Protein AF-A0A7S2HYW9-F1 (afdb_monomer)

Solvent-accessible surface area (backbone atoms only — not comparable to full-atom values): 10187 Å² total; per-residue (Å²): 103,77,68,53,56,58,47,55,63,67,74,49,84,85,70,74,50,73,42,48,51,46,21,53,50,23,46,52,46,28,56,54,26,54,58,49,45,65,45,46,75,78,46,44,68,54,41,97,46,96,84,53,86,85,47,53,47,64,69,34,48,54,51,38,52,47,44,50,52,48,30,54,49,21,50,53,43,24,54,50,17,51,49,44,28,37,57,77,37,101,55,31,85,74,65,48,72,64,34,54,52,44,56,52,53,42,50,52,32,46,52,49,34,52,48,51,56,51,50,32,62,73,56,56,49,93,95,55,79,69,67,53,66,69,65,58,56,52,50,27,51,53,51,35,50,55,41,62,77,40,42,85,78,45,50,76,83,75,77,81,84,80,83,75,87,72,82,70,50,74,71,58,49,55,64,73,76,108

pLDDT: mean 80.93, std 16.88, range [32.19, 97.5]

Secondary structure (DSSP, 8-state):
-HHHHHHHHHS-TT---HHHHHHHHHHHHHHHHHHHHGGGGTS-S--SSTT-TT-S-HHHHHHHHHHHHHHHHHHHHHHHHHHHHHHHSTTGGG--HHHHHHHHHHHHHHHHHHHHHHHHHHT--TTS--SS-HHHHHHHHHHHHHHHHHHHHHSPPPPP---------HHHHHHHH-

Mean predicted aligned error: 9.46 Å

Structure (mmCIF, N/CA/C/O backbone):
data_AF-A0A7S2HYW9-F1
#
_entry.id   AF-A0A7S2HYW9-F1
#
loop_
_atom_site.group_PDB
_atom_site.id
_atom_site.type_symbol
_atom_site.label_atom_id
_atom_site.label_alt_id
_atom_site.label_comp_id
_atom_site.label_asym_id
_atom_site.label_entity_id
_atom_site.label_seq_id
_atom_site.pdbx_PDB_ins_code
_atom_site.Cartn_x
_atom_site.Cartn_y
_atom_site.Cartn_z
_atom_site.occupancy
_atom_site.B_iso_or_equiv
_atom_site.auth_seq_id
_atom_site.auth_comp_id
_atom_site.auth_asym_id
_atom_site.auth_atom_id
_atom_site.pdbx_PDB_model_num
ATOM 1 N N . SER A 1 1 ? -21.336 -3.147 26.103 1.00 49.50 1 SER A N 1
ATOM 2 C CA . SER A 1 1 ? -21.965 -3.716 24.880 1.00 49.50 1 SER A CA 1
ATOM 3 C C . SER A 1 1 ? -21.485 -2.969 23.630 1.00 49.50 1 SER A C 1
ATOM 5 O O . SER A 1 1 ? -20.989 -1.855 23.775 1.00 49.50 1 SER A O 1
ATOM 7 N N . ILE A 1 2 ? -21.647 -3.517 22.409 1.00 38.91 2 ILE A N 1
ATOM 8 C CA . ILE A 1 2 ? -21.361 -2.780 21.149 1.00 38.91 2 ILE A CA 1
ATOM 9 C C . ILE A 1 2 ? -22.081 -1.421 21.147 1.00 38.91 2 ILE A C 1
ATOM 11 O O . ILE A 1 2 ? -21.507 -0.413 20.748 1.00 38.91 2 ILE A O 1
ATOM 15 N N . LEU A 1 3 ? -23.304 -1.372 21.684 1.00 32.19 3 LEU A N 1
ATOM 16 C CA . LEU A 1 3 ? -24.107 -0.158 21.839 1.00 32.19 3 LEU A CA 1
ATOM 17 C C . LEU A 1 3 ? -23.481 0.888 22.777 1.00 32.19 3 LEU A C 1
ATOM 19 O O . LEU A 1 3 ? -23.514 2.071 22.458 1.00 32.19 3 LEU A O 1
ATOM 23 N N . GLU A 1 4 ? -22.867 0.493 23.892 1.00 36.94 4 GLU A N 1
ATOM 24 C CA . GLU A 1 4 ? -22.187 1.431 24.806 1.00 36.94 4 GLU A CA 1
ATOM 25 C C . GLU A 1 4 ? -20.895 1.993 24.214 1.00 36.94 4 GLU A C 1
ATOM 27 O O . GLU A 1 4 ? -20.622 3.184 24.342 1.00 36.94 4 GLU A O 1
ATOM 32 N N . GLN A 1 5 ? -20.136 1.167 23.495 1.00 44.03 5 GLN A N 1
ATOM 33 C CA . GLN A 1 5 ? -18.912 1.588 22.808 1.00 44.03 5 GLN A CA 1
ATOM 34 C C . GLN A 1 5 ? -19.238 2.556 21.658 1.00 44.03 5 GLN A C 1
ATOM 36 O O . GLN A 1 5 ? -18.613 3.602 21.494 1.00 44.03 5 GLN A O 1
ATOM 41 N N . THR A 1 6 ? -20.324 2.255 20.943 1.00 42.28 6 THR A N 1
ATOM 42 C CA . THR A 1 6 ? -20.931 3.100 19.908 1.00 42.28 6 THR A CA 1
ATOM 43 C C . THR A 1 6 ? -21.435 4.438 20.466 1.00 42.28 6 THR A C 1
ATOM 45 O O . THR A 1 6 ? -21.472 5.428 19.729 1.00 42.28 6 THR A O 1
ATOM 48 N N . ARG A 1 7 ? -21.818 4.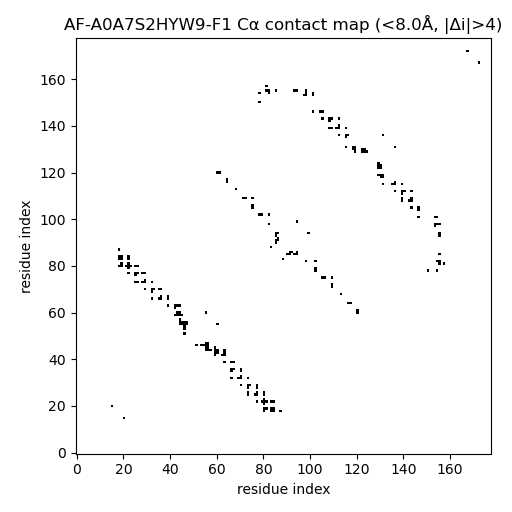478 21.751 1.00 36.09 7 ARG A N 1
ATOM 49 C CA . ARG A 1 7 ? -22.275 5.675 22.475 1.00 36.09 7 ARG A CA 1
ATOM 50 C C . ARG A 1 7 ? -21.100 6.501 23.010 1.00 36.09 7 ARG A C 1
ATOM 52 O O . ARG A 1 7 ? -21.139 7.717 22.895 1.00 36.09 7 ARG A O 1
ATOM 59 N N . ALA A 1 8 ? -20.032 5.870 23.501 1.00 42.16 8 ALA A N 1
ATOM 60 C CA . ALA A 1 8 ? -18.821 6.558 23.963 1.00 42.16 8 ALA A CA 1
ATOM 61 C C . ALA A 1 8 ? -18.070 7.273 22.821 1.00 42.16 8 ALA A C 1
ATOM 63 O O . ALA A 1 8 ? -17.653 8.416 22.985 1.00 42.16 8 ALA A O 1
ATOM 64 N N . LEU A 1 9 ? -17.979 6.644 21.643 1.00 46.62 9 LEU A N 1
ATOM 65 C CA . LEU A 1 9 ? -17.392 7.246 20.434 1.00 46.62 9 LEU A CA 1
ATOM 66 C C . LEU A 1 9 ? -18.212 8.424 19.877 1.00 46.62 9 LEU A C 1
ATOM 68 O O . LEU A 1 9 ? -17.652 9.335 19.278 1.00 46.62 9 LEU A O 1
ATOM 72 N N . LEU A 1 10 ? -19.534 8.432 20.090 1.00 44.34 10 LEU A N 1
ATOM 73 C CA . LEU A 1 10 ? -20.408 9.547 19.696 1.00 44.34 10 LEU A CA 1
ATOM 74 C C . LEU A 1 10 ? -20.270 10.772 20.602 1.00 44.34 10 LEU A C 1
ATOM 76 O O . LEU A 1 10 ? -20.513 11.888 20.155 1.00 44.34 10 LEU A O 1
ATOM 80 N N . LEU A 1 11 ? -19.928 10.566 21.873 1.00 41.75 11 LEU A N 1
ATOM 81 C CA . LEU A 1 11 ? -19.958 11.617 22.888 1.00 41.75 11 LEU A CA 1
ATOM 82 C C . LEU A 1 11 ? -18.660 12.434 22.962 1.00 41.75 11 LEU A C 1
ATOM 84 O O . LEU A 1 11 ? -18.614 13.402 23.716 1.00 41.75 11 LEU A O 1
ATOM 88 N N . ASN A 1 12 ? -17.611 12.080 22.207 1.00 43.12 12 ASN A N 1
ATOM 89 C CA . ASN A 1 12 ? -16.335 12.798 22.270 1.00 43.12 12 ASN A CA 1
ATOM 90 C C . ASN A 1 12 ? -15.631 12.958 20.902 1.00 43.12 12 ASN A C 1
ATOM 92 O O . ASN A 1 12 ? -14.528 12.448 20.703 1.00 43.12 12 ASN A O 1
ATOM 96 N N . PRO A 1 13 ? -16.222 13.705 19.949 1.00 52.22 13 PRO A N 1
ATOM 97 C CA . PRO A 1 13 ? -15.608 13.973 18.641 1.00 52.22 13 PRO A CA 1
ATOM 98 C C . PRO A 1 13 ? -14.290 14.779 18.711 1.00 52.22 13 PRO A C 1
ATOM 100 O O . PRO A 1 13 ? -13.588 14.894 17.709 1.00 52.22 13 PRO A O 1
ATOM 103 N N . LEU A 1 14 ? -13.924 15.323 19.880 1.00 49.25 14 LEU A N 1
ATOM 104 C CA . LEU A 1 14 ? -12.845 16.306 20.044 1.00 49.25 14 LEU A CA 1
ATOM 105 C C . LEU A 1 14 ? -11.474 15.724 20.436 1.00 49.25 14 LEU A C 1
ATOM 107 O O . LEU A 1 14 ? -10.489 16.462 20.456 1.00 49.25 14 LEU A O 1
ATOM 111 N N . ARG A 1 15 ? -11.354 14.420 20.723 1.00 56.81 15 ARG A N 1
ATOM 112 C CA . ARG A 1 15 ? -10.060 13.790 21.061 1.00 56.81 15 ARG A CA 1
ATOM 113 C C . ARG A 1 15 ? -9.804 12.532 20.239 1.00 56.81 15 ARG A C 1
ATOM 115 O O . ARG A 1 15 ? -9.760 11.436 20.780 1.00 56.81 15 ARG A O 1
ATOM 122 N N . CYS A 1 16 ? -9.597 12.711 18.934 1.00 69.44 16 CYS A N 1
ATOM 123 C CA . CYS A 1 16 ? -9.062 11.629 18.110 1.00 69.44 16 CYS A CA 1
ATOM 124 C C . CYS A 1 16 ? -7.624 11.305 18.542 1.00 69.44 16 CYS A C 1
ATOM 126 O O . CYS A 1 16 ? -6.786 12.217 18.628 1.00 69.44 16 CYS A O 1
ATOM 128 N N . THR A 1 17 ? -7.326 10.029 18.768 1.00 85.62 17 THR A N 1
ATOM 129 C CA . THR A 1 17 ? -5.956 9.572 19.037 1.00 85.62 17 THR A CA 1
ATOM 130 C C . THR A 1 17 ? -5.065 9.784 17.799 1.00 85.62 17 THR A C 1
ATOM 132 O O . THR A 1 17 ? -5.571 9.896 16.678 1.00 85.62 17 THR A O 1
ATOM 135 N N . PRO A 1 18 ? -3.727 9.852 17.944 1.00 90.88 18 PRO A N 1
ATOM 136 C CA . PRO A 1 18 ? -2.832 9.931 16.787 1.00 90.88 18 PRO A CA 1
ATOM 137 C C . PRO A 1 18 ? -3.024 8.775 15.792 1.00 90.88 18 PRO A C 1
ATOM 139 O O . PRO A 1 18 ? -2.971 9.005 14.586 1.00 90.88 18 PRO A O 1
ATOM 142 N N . ALA A 1 19 ? -3.310 7.564 16.286 1.00 90.62 19 ALA A N 1
ATOM 143 C CA . ALA A 1 19 ? -3.573 6.391 15.455 1.00 90.62 19 ALA A CA 1
ATOM 144 C C . ALA A 1 19 ? -4.858 6.550 14.625 1.00 90.62 19 ALA A C 1
ATOM 146 O O . ALA A 1 19 ? -4.831 6.323 13.420 1.00 90.62 19 ALA A O 1
ATOM 147 N N . GLU A 1 20 ? -5.946 7.041 15.226 1.00 87.62 20 GLU A N 1
ATOM 148 C CA . GLU A 1 20 ? -7.200 7.333 14.512 1.00 87.62 20 GLU A CA 1
ATOM 149 C C . GLU A 1 20 ? -7.020 8.431 13.454 1.00 87.62 20 GLU A C 1
ATOM 151 O O . GLU A 1 20 ? -7.553 8.340 12.348 1.00 87.62 20 GLU A O 1
ATOM 156 N N . LYS A 1 21 ? -6.257 9.489 13.763 1.00 88.94 21 LYS A N 1
ATOM 157 C CA . LYS A 1 21 ? -5.950 10.550 12.785 1.00 88.94 21 LYS A CA 1
ATOM 158 C C . LYS A 1 21 ? -5.167 9.995 11.596 1.00 88.94 21 LYS A C 1
ATOM 160 O O . LYS A 1 21 ? -5.469 10.337 10.454 1.00 88.94 21 LYS A O 1
ATOM 165 N N . PHE A 1 22 ? -4.192 9.132 11.867 1.00 92.88 22 PHE A N 1
ATOM 166 C CA . PHE A 1 22 ? -3.406 8.463 10.839 1.00 92.88 22 PHE A CA 1
ATOM 167 C C . PHE A 1 22 ? -4.264 7.510 9.991 1.00 92.88 22 PHE A C 1
ATOM 169 O O . PHE A 1 22 ? -4.218 7.590 8.765 1.00 92.88 22 PHE A O 1
ATOM 176 N N . ALA A 1 23 ? -5.113 6.682 10.604 1.00 90.06 23 ALA A N 1
ATOM 177 C CA . ALA A 1 23 ? -6.038 5.792 9.897 1.00 90.06 23 ALA A CA 1
ATOM 178 C C . ALA A 1 23 ? -7.006 6.558 8.977 1.00 90.06 23 ALA A C 1
ATOM 180 O O . ALA A 1 23 ? -7.187 6.208 7.809 1.00 90.06 23 ALA A O 1
ATOM 181 N N . LYS A 1 24 ? -7.560 7.679 9.455 1.00 87.62 24 LYS A N 1
ATOM 182 C CA . LYS A 1 24 ? -8.409 8.561 8.637 1.00 87.62 24 LYS A CA 1
ATOM 183 C C . LYS A 1 24 ? -7.648 9.157 7.456 1.00 87.62 24 LYS A C 1
ATOM 185 O O . LYS A 1 24 ? -8.131 9.100 6.328 1.00 87.62 24 LYS A O 1
ATOM 190 N N . TRP A 1 25 ? -6.462 9.717 7.700 1.00 92.69 25 TRP A N 1
ATOM 191 C CA . TRP A 1 25 ? -5.642 10.301 6.637 1.00 92.69 25 TRP A CA 1
ATOM 192 C C . TRP A 1 25 ? -5.251 9.259 5.584 1.00 92.69 25 TRP A C 1
ATOM 194 O O . TRP A 1 25 ? -5.415 9.511 4.393 1.00 92.69 25 TRP A O 1
ATOM 204 N N . THR A 1 26 ? -4.799 8.077 6.008 1.00 94.25 26 THR A N 1
ATOM 205 C CA . THR A 1 26 ? -4.408 6.989 5.098 1.00 94.25 26 THR A CA 1
ATOM 206 C C . THR A 1 26 ? -5.586 6.460 4.281 1.00 94.25 26 THR A C 1
ATOM 208 O O . THR A 1 26 ? -5.420 6.201 3.093 1.00 94.25 26 THR A O 1
ATOM 211 N N . SER A 1 27 ? -6.789 6.395 4.857 1.00 90.81 27 SER A N 1
ATOM 212 C CA . SER A 1 27 ? -8.016 6.036 4.128 1.00 90.81 27 SER A CA 1
ATOM 213 C C . SER A 1 27 ? -8.358 7.058 3.038 1.00 90.81 27 SER A C 1
ATOM 215 O O . SER A 1 27 ? -8.666 6.694 1.904 1.00 90.81 27 SER A O 1
ATOM 217 N N . VAL A 1 28 ? -8.252 8.353 3.354 1.00 90.12 28 VAL A N 1
ATOM 218 C CA . VAL A 1 28 ? -8.438 9.434 2.373 1.00 90.12 28 VAL A CA 1
ATOM 219 C C . VAL A 1 28 ? -7.356 9.375 1.291 1.00 90.12 28 VAL A C 1
ATOM 221 O O . VAL A 1 28 ? -7.659 9.489 0.104 1.00 90.12 28 VAL A O 1
ATOM 224 N N . PHE A 1 29 ? -6.100 9.146 1.678 1.00 94.38 29 PHE A N 1
ATOM 225 C CA . PHE A 1 29 ? -4.989 8.994 0.743 1.00 94.38 29 PHE A CA 1
ATOM 226 C C . PHE A 1 29 ? -5.186 7.794 -0.195 1.00 94.38 29 PHE A C 1
ATOM 228 O O . PHE A 1 29 ? -4.943 7.918 -1.397 1.00 94.38 29 PHE A O 1
ATOM 235 N N . LEU A 1 30 ? -5.697 6.668 0.310 1.00 93.81 30 LEU A N 1
ATOM 236 C CA . LEU A 1 30 ? -6.062 5.510 -0.503 1.00 93.81 30 LEU A CA 1
ATOM 237 C C . LEU A 1 30 ? -7.201 5.828 -1.473 1.00 93.81 30 LEU A C 1
ATOM 239 O O . LEU A 1 30 ? -7.119 5.430 -2.632 1.00 93.81 30 LEU A O 1
ATOM 243 N N . ALA A 1 31 ? -8.222 6.580 -1.061 1.00 89.75 31 ALA A N 1
ATOM 244 C CA . ALA A 1 31 ? -9.306 6.986 -1.957 1.00 89.75 31 ALA A CA 1
ATOM 245 C C . ALA A 1 31 ? -8.794 7.844 -3.135 1.00 89.75 31 ALA A C 1
ATOM 247 O O . ALA A 1 31 ? -9.113 7.568 -4.298 1.00 89.75 31 ALA A O 1
ATOM 248 N N . TYR A 1 32 ? -7.933 8.831 -2.858 1.00 93.38 32 TYR A N 1
ATOM 249 C CA . TYR A 1 32 ? -7.284 9.628 -3.907 1.00 93.38 32 TYR A CA 1
ATOM 250 C C . TYR A 1 32 ? -6.372 8.778 -4.793 1.00 93.38 32 TYR A C 1
ATOM 252 O O . TYR A 1 32 ? -6.449 8.859 -6.018 1.00 93.38 32 TYR A O 1
ATOM 260 N N . SER A 1 33 ? -5.551 7.918 -4.192 1.00 94.62 33 SER A N 1
ATOM 261 C CA . SER A 1 33 ? -4.625 7.057 -4.934 1.00 94.62 33 SER A CA 1
ATOM 262 C C . SER A 1 33 ? -5.356 6.029 -5.796 1.00 94.62 33 SER A C 1
ATOM 264 O O . SER A 1 33 ? -4.911 5.735 -6.898 1.00 94.62 33 SER A O 1
ATOM 266 N N . SER A 1 34 ? -6.511 5.532 -5.349 1.00 90.94 34 SER A N 1
ATOM 267 C CA . SER A 1 34 ? -7.381 4.650 -6.140 1.00 90.94 34 SER A CA 1
ATOM 268 C C . SER A 1 34 ? -7.964 5.375 -7.352 1.00 90.94 34 SER A C 1
ATOM 270 O O . SER A 1 34 ? -8.101 4.785 -8.418 1.00 90.94 34 SER A O 1
ATOM 272 N N . SER A 1 35 ? -8.264 6.668 -7.215 1.00 90.50 35 SER A N 1
ATOM 273 C CA . SER A 1 35 ? -8.716 7.495 -8.340 1.00 90.50 35 SER A CA 1
ATOM 274 C C . SER A 1 35 ? -7.579 7.746 -9.337 1.00 90.50 35 SER A C 1
ATOM 276 O O . SER A 1 35 ? -7.789 7.649 -10.543 1.00 90.50 35 SER A O 1
ATOM 278 N N . LEU A 1 36 ? -6.359 7.998 -8.845 1.00 88.56 36 LEU A N 1
ATOM 279 C CA . LEU A 1 36 ? -5.159 8.119 -9.684 1.00 88.56 36 LEU A CA 1
ATOM 280 C C . LEU A 1 36 ? -4.810 6.808 -10.392 1.00 88.56 36 LEU A C 1
ATOM 282 O O . LEU A 1 36 ? -4.405 6.832 -11.549 1.00 88.56 36 LEU A O 1
ATOM 286 N N . TRP A 1 37 ? -5.008 5.668 -9.732 1.00 87.56 37 TRP A N 1
ATOM 287 C CA . TRP A 1 37 ? -4.789 4.349 -10.318 1.00 87.56 37 TRP A CA 1
ATOM 288 C C . TRP A 1 37 ? -5.620 4.124 -11.585 1.00 87.56 37 TRP A C 1
ATOM 290 O O . TRP A 1 37 ? -5.148 3.499 -12.528 1.00 87.56 37 TRP A O 1
ATOM 300 N N . LEU A 1 38 ? -6.830 4.683 -11.672 1.00 85.19 38 LEU A N 1
ATOM 301 C CA . LEU A 1 38 ? -7.636 4.593 -12.896 1.00 85.19 38 LEU A CA 1
ATOM 302 C C . LEU A 1 38 ? -6.963 5.283 -14.098 1.00 85.19 38 LEU A C 1
ATOM 304 O O . LEU A 1 38 ? -7.191 4.877 -15.236 1.00 85.19 38 LEU A O 1
ATOM 308 N N . LEU A 1 39 ? -6.100 6.277 -13.859 1.00 82.75 39 LEU A N 1
ATOM 309 C CA . LEU A 1 39 ? -5.335 6.970 -14.903 1.00 82.75 39 LEU A CA 1
ATOM 310 C C . LEU A 1 39 ? -4.145 6.150 -15.413 1.00 82.75 39 LEU A C 1
ATOM 312 O O . LEU A 1 39 ? -3.634 6.441 -16.493 1.00 82.75 39 LEU A O 1
ATOM 316 N N . LEU A 1 40 ? -3.720 5.120 -14.676 1.00 81.94 40 LEU A N 1
ATOM 317 C CA . LEU A 1 40 ? -2.597 4.251 -15.040 1.00 81.94 40 LEU A CA 1
ATOM 318 C C . LEU A 1 40 ? -2.794 3.607 -16.424 1.00 81.94 40 LEU A C 1
ATOM 320 O O . LEU A 1 40 ? -1.842 3.480 -17.190 1.00 81.94 40 LEU A O 1
ATOM 324 N N . TRP A 1 41 ? -4.041 3.271 -16.762 1.00 74.81 41 TRP A N 1
ATOM 325 C CA . TRP A 1 41 ? -4.422 2.687 -18.052 1.00 74.81 41 TRP A CA 1
ATOM 326 C C . TRP A 1 41 ? -4.531 3.711 -19.186 1.00 74.81 41 TRP A C 1
ATOM 328 O O . TRP A 1 41 ? -4.422 3.337 -20.349 1.00 74.81 41 TRP A O 1
ATOM 338 N N . LEU A 1 42 ? -4.738 4.992 -18.865 1.00 76.31 42 LEU A N 1
ATOM 339 C CA . LEU A 1 42 ? -4.778 6.081 -19.849 1.00 76.31 42 LEU A CA 1
ATOM 340 C C . LEU A 1 42 ? -3.374 6.592 -20.189 1.00 76.31 42 LEU A C 1
ATOM 342 O O . LEU A 1 42 ? -3.128 7.041 -21.303 1.00 76.31 42 LEU A O 1
ATOM 346 N N . LEU A 1 43 ? -2.460 6.523 -19.222 1.00 73.75 43 LEU A N 1
ATOM 347 C CA . LEU A 1 43 ? -1.072 6.969 -19.326 1.00 73.75 43 LEU A CA 1
ATOM 348 C C . LEU A 1 43 ? -0.119 5.806 -19.622 1.00 73.75 43 LEU A C 1
ATOM 350 O O . LEU A 1 43 ? 1.041 5.851 -19.213 1.00 73.75 43 LEU A O 1
ATOM 354 N N . GLY A 1 44 ? -0.614 4.748 -20.276 1.00 63.00 44 GLY A N 1
ATOM 355 C CA . GLY A 1 44 ? 0.167 3.551 -20.574 1.00 63.00 44 GLY A CA 1
ATOM 356 C C . GLY A 1 44 ? 1.505 3.877 -21.254 1.00 63.00 44 GLY A C 1
ATOM 357 O O . GLY A 1 44 ? 1.687 4.980 -21.781 1.00 63.00 44 GLY A O 1
ATOM 358 N N . PRO A 1 45 ? 2.461 2.933 -21.268 1.00 61.34 45 PRO A N 1
ATOM 359 C CA . PRO A 1 45 ? 3.733 3.095 -21.966 1.00 61.34 45 PRO A CA 1
ATOM 360 C C . PRO A 1 45 ? 3.506 3.043 -23.485 1.00 61.34 45 PRO A C 1
ATOM 362 O O . PRO A 1 45 ? 3.874 2.092 -24.167 1.00 61.34 45 PRO A O 1
ATOM 365 N N . HIS A 1 46 ? 2.827 4.053 -24.016 1.00 64.31 46 HIS A N 1
ATOM 366 C CA . HIS A 1 46 ? 2.567 4.222 -25.431 1.00 64.31 46 HIS A CA 1
ATOM 367 C C . HIS A 1 46 ? 3.765 4.921 -26.074 1.00 64.31 46 HIS A C 1
ATOM 369 O O . HIS A 1 46 ? 4.361 5.828 -25.480 1.00 64.31 46 HIS A O 1
ATOM 375 N N . ALA A 1 47 ? 4.107 4.479 -27.283 1.00 60.66 47 ALA A N 1
ATOM 376 C CA . ALA A 1 47 ? 4.948 5.247 -28.187 1.00 60.66 47 ALA A CA 1
ATOM 377 C C . ALA A 1 47 ? 4.250 6.577 -28.522 1.00 60.66 47 ALA A C 1
ATOM 379 O O . ALA A 1 47 ? 3.019 6.666 -28.458 1.00 60.66 47 ALA A O 1
ATOM 380 N N . GLU A 1 48 ? 5.023 7.613 -28.845 1.00 63.59 48 GLU A N 1
ATOM 381 C CA . GLU A 1 48 ? 4.480 8.945 -29.141 1.00 63.59 48 GLU A CA 1
ATOM 382 C C . GLU A 1 48 ? 3.544 8.900 -30.360 1.00 63.59 48 GLU A C 1
ATOM 384 O O . GLU A 1 48 ? 2.488 9.546 -30.370 1.00 63.59 48 GLU A O 1
ATOM 389 N N . HIS A 1 49 ? 3.864 8.034 -31.329 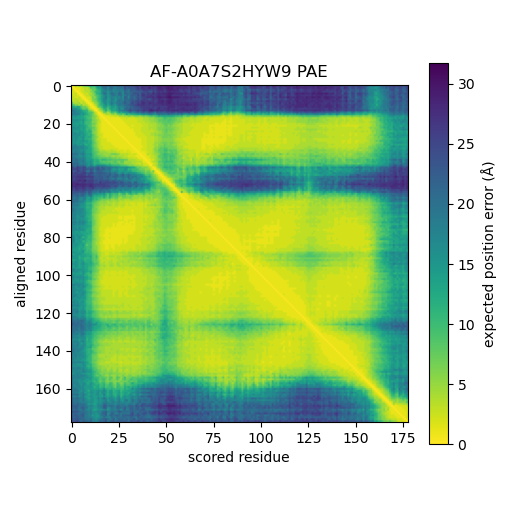1.00 62.81 49 HIS A N 1
ATOM 390 C CA . HIS A 1 49 ? 3.041 7.755 -32.497 1.00 62.81 49 HIS A CA 1
ATOM 391 C C . HIS A 1 49 ? 2.860 6.249 -32.774 1.00 62.81 49 HIS A C 1
ATOM 393 O O . HIS A 1 49 ? 3.730 5.434 -32.456 1.00 62.81 49 HIS A O 1
ATOM 399 N N . PRO A 1 50 ? 1.732 5.836 -33.392 1.00 57.19 50 PRO A N 1
ATOM 400 C CA . PRO A 1 50 ? 1.577 4.469 -33.876 1.00 57.19 50 PRO A CA 1
ATOM 401 C C . PRO A 1 50 ? 2.613 4.202 -34.977 1.00 57.19 50 PRO A C 1
ATOM 403 O O . PRO A 1 50 ? 2.521 4.787 -36.054 1.00 57.19 50 PRO A O 1
ATOM 406 N N . GLY A 1 51 ? 3.576 3.317 -34.711 1.00 61.56 51 GLY A N 1
ATOM 407 C CA . GLY A 1 51 ? 4.649 2.970 -35.652 1.00 61.56 51 GLY A CA 1
ATOM 408 C C . GLY A 1 51 ? 6.016 3.592 -35.353 1.00 61.56 51 GLY A C 1
ATOM 409 O O . GLY A 1 51 ? 6.918 3.411 -36.162 1.00 61.56 51 GLY A O 1
ATOM 410 N N . ASP A 1 52 ? 6.185 4.290 -34.224 1.00 65.69 52 ASP A N 1
ATOM 411 C CA . ASP A 1 52 ? 7.519 4.664 -33.739 1.00 65.69 52 ASP A CA 1
ATOM 412 C C . ASP A 1 52 ? 8.268 3.431 -33.214 1.00 65.69 52 ASP A C 1
ATOM 414 O O . ASP A 1 52 ? 7.869 2.817 -32.220 1.00 65.69 52 ASP A O 1
ATOM 418 N N . ASP A 1 53 ? 9.386 3.107 -33.865 1.00 59.34 53 ASP A N 1
ATOM 419 C CA . ASP A 1 53 ? 10.358 2.102 -33.412 1.00 59.34 53 ASP A CA 1
ATOM 420 C C . ASP A 1 53 ? 11.277 2.644 -32.295 1.00 59.34 53 ASP A C 1
ATOM 422 O O . ASP A 1 53 ? 12.028 1.884 -31.681 1.00 59.34 53 ASP A O 1
ATOM 426 N N . ASP A 1 54 ? 11.172 3.941 -31.972 1.00 58.56 54 ASP A N 1
ATOM 427 C CA . ASP A 1 54 ? 11.924 4.633 -30.912 1.00 58.56 54 ASP A CA 1
ATOM 428 C C . ASP A 1 54 ? 11.510 4.200 -29.489 1.00 58.56 54 ASP A C 1
ATOM 430 O O . ASP A 1 54 ? 12.033 4.692 -28.488 1.00 58.56 54 ASP A O 1
ATOM 434 N N . GLY A 1 55 ? 10.605 3.222 -29.389 1.00 57.53 55 GLY A N 1
ATOM 435 C CA . GLY A 1 55 ? 10.220 2.558 -28.154 1.00 57.53 55 GLY A CA 1
ATOM 436 C C . GLY A 1 55 ? 9.356 3.421 -27.227 1.00 57.53 55 GLY A C 1
ATOM 437 O O . GLY A 1 55 ? 8.983 4.553 -27.533 1.00 57.53 55 GLY A O 1
ATOM 438 N N . PRO A 1 56 ? 8.952 2.872 -26.074 1.00 61.69 56 PRO A N 1
ATOM 439 C CA . PRO A 1 56 ? 8.108 3.597 -25.138 1.00 61.69 56 PRO A CA 1
ATOM 440 C C . PRO A 1 56 ? 8.871 4.775 -24.522 1.00 61.69 56 PRO A C 1
ATOM 442 O O . PRO A 1 56 ? 10.006 4.631 -24.062 1.00 61.69 56 PRO A O 1
ATOM 445 N N . ILE A 1 57 ? 8.214 5.936 -24.438 1.00 68.44 57 ILE A N 1
ATOM 446 C CA . ILE A 1 57 ? 8.787 7.123 -23.798 1.00 68.44 57 ILE A CA 1
ATOM 447 C C . ILE A 1 57 ? 9.085 6.775 -22.335 1.00 68.44 57 ILE A C 1
ATOM 449 O O . ILE A 1 57 ? 8.172 6.562 -21.538 1.00 68.44 57 ILE A O 1
ATOM 453 N N . VAL A 1 58 ? 10.364 6.765 -21.956 1.00 71.12 58 VAL A N 1
ATOM 454 C CA . VAL A 1 58 ? 10.834 6.426 -20.599 1.00 71.12 58 VAL A CA 1
ATOM 455 C C . VAL A 1 58 ? 10.088 7.225 -19.523 1.00 71.12 58 VAL A C 1
ATOM 457 O O . VAL A 1 58 ? 9.692 6.682 -18.496 1.00 71.12 58 VAL A O 1
ATOM 460 N N . ARG A 1 59 ? 9.784 8.502 -19.787 1.00 75.81 59 ARG A N 1
ATOM 461 C CA . ARG A 1 59 ? 8.963 9.354 -18.910 1.00 75.81 59 ARG A CA 1
ATOM 462 C C . ARG A 1 59 ? 7.598 8.737 -18.568 1.00 75.81 59 ARG A C 1
ATOM 464 O O . ARG A 1 59 ? 7.150 8.882 -17.433 1.00 75.81 59 ARG A O 1
ATOM 471 N N . ASN A 1 60 ? 6.949 8.050 -19.508 1.00 80.44 60 ASN A N 1
ATOM 472 C CA . ASN A 1 60 ? 5.658 7.402 -19.273 1.00 80.44 60 ASN A CA 1
ATOM 473 C C . ASN A 1 60 ? 5.814 6.223 -18.305 1.00 80.44 60 ASN A C 1
ATOM 475 O O . ASN A 1 60 ? 4.983 6.069 -17.417 1.00 80.44 60 ASN A O 1
ATOM 479 N N . TRP A 1 61 ? 6.920 5.473 -18.381 1.00 78.88 61 TRP A N 1
ATOM 480 C CA . TRP A 1 61 ? 7.253 4.435 -17.398 1.00 78.88 61 TRP A CA 1
ATOM 481 C C . TRP A 1 61 ? 7.493 5.005 -15.999 1.00 78.88 61 TRP A C 1
ATOM 483 O O . TRP A 1 61 ? 6.966 4.468 -15.030 1.00 78.88 61 TRP A O 1
ATOM 493 N N . PHE A 1 62 ? 8.208 6.129 -15.877 1.00 84.50 62 PHE A N 1
ATOM 494 C CA . PHE A 1 62 ? 8.378 6.810 -14.586 1.00 84.50 62 PHE A CA 1
ATOM 495 C C . PHE A 1 62 ? 7.036 7.225 -13.973 1.00 84.50 62 PHE A C 1
ATOM 497 O O . PHE A 1 62 ? 6.805 7.008 -12.783 1.00 84.50 62 PHE A O 1
ATOM 504 N N . ILE A 1 63 ? 6.140 7.804 -14.778 1.00 86.62 63 ILE A N 1
ATOM 505 C CA . ILE A 1 63 ? 4.805 8.210 -14.320 1.00 86.62 63 ILE A CA 1
ATOM 506 C C . ILE A 1 63 ? 3.978 6.981 -13.929 1.00 86.62 63 ILE A C 1
ATOM 508 O O . ILE A 1 63 ? 3.362 6.978 -12.865 1.00 86.62 63 ILE A O 1
ATOM 512 N N . HIS A 1 64 ? 4.003 5.928 -14.746 1.00 86.50 64 HIS A N 1
ATOM 513 C CA . HIS A 1 64 ? 3.282 4.682 -14.504 1.00 86.50 64 HIS A CA 1
ATOM 514 C C . HIS A 1 64 ? 3.731 4.014 -13.198 1.00 86.50 64 HIS A C 1
ATOM 516 O O . HIS A 1 64 ? 2.907 3.757 -12.318 1.00 86.50 64 HIS A O 1
ATOM 522 N N . THR A 1 65 ? 5.041 3.827 -13.018 1.00 88.62 65 THR A N 1
ATOM 523 C CA . THR A 1 65 ? 5.628 3.298 -11.780 1.00 88.62 65 THR A CA 1
ATOM 524 C C . THR A 1 65 ? 5.329 4.211 -10.593 1.00 88.62 65 THR A C 1
ATOM 526 O O . THR A 1 65 ? 5.014 3.726 -9.509 1.00 88.62 65 THR A O 1
ATOM 529 N N . GLY A 1 66 ? 5.348 5.533 -10.783 1.00 90.19 66 GLY A N 1
ATOM 530 C CA . GLY A 1 66 ? 4.971 6.500 -9.753 1.00 90.19 66 GLY A CA 1
ATOM 531 C C . GLY A 1 66 ? 3.523 6.337 -9.281 1.00 90.19 66 GLY A C 1
ATOM 532 O O . GLY A 1 66 ? 3.278 6.269 -8.074 1.00 90.19 66 GLY A O 1
ATOM 533 N N . ILE A 1 67 ? 2.565 6.221 -10.206 1.00 91.19 67 ILE A N 1
ATOM 534 C CA . ILE A 1 67 ? 1.149 5.964 -9.888 1.00 91.19 67 ILE A CA 1
ATOM 535 C C . ILE A 1 67 ? 1.008 4.623 -9.162 1.00 91.19 67 ILE A C 1
ATOM 537 O O . ILE A 1 67 ? 0.324 4.544 -8.137 1.00 91.19 67 ILE A O 1
ATOM 541 N N . PHE A 1 68 ? 1.703 3.593 -9.647 1.00 90.00 68 PHE A N 1
ATOM 542 C CA . PHE A 1 68 ? 1.677 2.255 -9.068 1.00 90.00 68 PHE A CA 1
ATOM 543 C C . PHE A 1 68 ? 2.187 2.237 -7.621 1.00 90.00 68 PHE A C 1
ATOM 545 O O . PHE A 1 68 ? 1.482 1.797 -6.709 1.00 90.00 68 PHE A O 1
ATOM 552 N N . VAL A 1 69 ? 3.375 2.796 -7.383 1.00 91.75 69 VAL A N 1
ATOM 553 C CA . VAL A 1 69 ? 3.986 2.902 -6.049 1.00 91.75 69 VAL A CA 1
ATOM 554 C C . VAL A 1 69 ? 3.154 3.789 -5.120 1.00 91.75 69 VAL A C 1
ATOM 556 O O . VAL A 1 69 ? 3.036 3.475 -3.934 1.00 91.75 69 VAL A O 1
ATOM 559 N N . THR A 1 70 ? 2.533 4.856 -5.634 1.00 94.19 70 THR A N 1
ATOM 560 C CA . THR A 1 70 ? 1.622 5.713 -4.853 1.00 94.19 70 THR A CA 1
ATOM 561 C C . THR A 1 70 ? 0.423 4.915 -4.349 1.00 94.19 70 THR A C 1
ATOM 563 O O . THR A 1 70 ? 0.133 4.936 -3.151 1.00 94.19 70 THR A O 1
ATOM 566 N N . TYR A 1 71 ? -0.229 4.152 -5.230 1.00 93.81 71 TYR A N 1
ATOM 567 C CA . TYR A 1 71 ? -1.343 3.286 -4.852 1.00 93.81 71 TYR A CA 1
ATOM 568 C C . TYR A 1 71 ? -0.920 2.193 -3.867 1.00 93.81 71 TYR A C 1
ATOM 570 O O . TYR A 1 71 ? -1.552 2.039 -2.821 1.00 93.81 71 TYR A O 1
ATOM 578 N N . GLY A 1 72 ? 0.171 1.476 -4.150 1.00 93.62 72 GLY A N 1
ATOM 579 C CA . GLY A 1 72 ? 0.679 0.437 -3.254 1.00 93.62 72 GLY A CA 1
ATOM 580 C C . GLY A 1 72 ? 1.019 0.978 -1.862 1.00 93.62 72 GLY A C 1
ATOM 581 O O . GLY A 1 72 ? 0.642 0.366 -0.859 1.00 93.62 72 GLY A O 1
ATOM 582 N N . SER A 1 73 ? 1.627 2.169 -1.797 1.00 95.31 73 SER A N 1
ATOM 583 C CA . SER A 1 73 ? 1.919 2.869 -0.539 1.00 95.31 73 SER A CA 1
ATOM 584 C C . SER A 1 73 ? 0.637 3.206 0.205 1.00 95.31 73 SER A C 1
ATOM 586 O O . SER A 1 73 ? 0.516 2.905 1.389 1.00 95.31 73 SER A O 1
ATOM 588 N N . ALA A 1 74 ? -0.337 3.805 -0.481 1.00 95.69 74 ALA A N 1
ATOM 589 C CA . ALA A 1 74 ? -1.606 4.179 0.123 1.00 95.69 74 ALA A CA 1
ATOM 590 C C . ALA A 1 74 ? -2.374 2.956 0.645 1.00 95.69 74 ALA A C 1
ATOM 592 O O . ALA A 1 74 ? -2.913 3.000 1.749 1.00 95.69 74 ALA A O 1
ATOM 593 N N . SER A 1 75 ? -2.362 1.850 -0.106 1.00 95.06 75 SER A N 1
ATOM 594 C CA . SER A 1 75 ? -2.998 0.587 0.276 1.00 95.06 75 SER A CA 1
ATOM 595 C C . SER A 1 75 ? -2.370 0.011 1.543 1.00 95.06 75 SER A C 1
ATOM 597 O O . SER A 1 75 ? -3.069 -0.238 2.526 1.00 95.06 75 SER A O 1
ATOM 599 N N . TYR A 1 76 ? -1.041 -0.133 1.572 1.00 96.50 76 TYR A N 1
ATOM 600 C CA . TYR A 1 76 ? -0.347 -0.620 2.764 1.00 96.50 76 TYR A CA 1
ATOM 601 C C . TYR A 1 76 ? -0.538 0.316 3.966 1.00 96.50 76 TYR A C 1
ATOM 603 O O . TYR A 1 76 ? -0.809 -0.150 5.073 1.00 96.50 76 TYR A O 1
ATOM 611 N N . LEU A 1 77 ? -0.438 1.634 3.766 1.00 96.88 77 LEU A N 1
ATOM 612 C CA . LEU A 1 77 ? -0.607 2.612 4.839 1.00 96.88 77 LEU A CA 1
ATOM 613 C C . LEU A 1 77 ? -2.029 2.606 5.407 1.00 96.88 77 LEU A C 1
ATOM 615 O O . LEU A 1 77 ? -2.170 2.727 6.619 1.00 96.88 77 LEU A O 1
ATOM 619 N N . ALA A 1 78 ? -3.065 2.424 4.584 1.00 95.12 78 ALA A N 1
ATOM 620 C CA . ALA A 1 78 ? -4.442 2.283 5.061 1.00 95.12 78 ALA A CA 1
ATOM 621 C C . ALA A 1 78 ? -4.610 1.021 5.918 1.00 95.12 78 ALA A C 1
ATOM 623 O O . ALA A 1 78 ? -5.168 1.077 7.015 1.00 95.12 78 ALA A O 1
ATOM 624 N N . VAL A 1 79 ? -4.035 -0.098 5.469 1.00 95.06 79 VAL A N 1
ATOM 625 C CA . VAL A 1 79 ? -3.997 -1.346 6.238 1.00 95.06 79 VAL A CA 1
ATOM 626 C C . VAL A 1 79 ? -3.280 -1.165 7.579 1.00 95.06 79 VAL A C 1
ATOM 628 O O . VAL A 1 79 ? -3.798 -1.567 8.625 1.00 95.06 79 VAL A O 1
ATOM 631 N N . LEU A 1 80 ? -2.106 -0.533 7.564 1.00 96.50 80 LEU A N 1
ATOM 632 C CA . LEU A 1 80 ? -1.341 -0.231 8.767 1.00 96.50 80 LEU A CA 1
ATOM 633 C C . LEU A 1 80 ? -2.112 0.728 9.683 1.00 96.50 80 LEU A C 1
ATOM 635 O O . LEU A 1 80 ? -2.150 0.513 10.889 1.00 96.50 80 LEU A O 1
ATOM 639 N N . GLY A 1 81 ? -2.753 1.752 9.126 1.00 94.44 81 GLY A N 1
ATOM 640 C CA . GLY A 1 81 ? -3.560 2.722 9.857 1.00 94.44 81 GLY A CA 1
ATOM 641 C C . GLY A 1 81 ? -4.700 2.060 10.619 1.00 94.44 81 GLY A C 1
ATOM 642 O O . GLY A 1 81 ? -4.776 2.216 11.837 1.00 94.44 81 GLY A O 1
ATOM 643 N N . ASN A 1 82 ? -5.510 1.249 9.934 1.00 92.81 82 ASN A N 1
ATOM 644 C CA . ASN A 1 82 ? -6.580 0.471 10.562 1.00 92.81 82 ASN A CA 1
ATOM 645 C C . ASN A 1 82 ? -6.031 -0.473 11.647 1.00 92.81 82 ASN A C 1
ATOM 647 O O . ASN A 1 82 ? -6.552 -0.535 12.761 1.00 92.81 82 ASN A O 1
ATOM 651 N N . PHE A 1 83 ? -4.928 -1.176 11.366 1.00 94.62 83 PHE A N 1
ATOM 652 C CA . PHE A 1 83 ? -4.291 -2.037 12.362 1.00 94.62 83 PHE A CA 1
ATOM 653 C C . PHE A 1 83 ? -3.874 -1.258 13.619 1.00 94.62 83 PHE A C 1
ATOM 655 O O . PHE A 1 83 ? -4.173 -1.701 14.727 1.00 94.62 83 PHE A O 1
ATOM 662 N N . LEU A 1 84 ? -3.211 -0.106 13.469 1.00 94.81 84 LEU A N 1
ATOM 663 C CA . LEU A 1 84 ? -2.748 0.714 14.592 1.00 94.81 84 LEU A CA 1
ATOM 664 C C . LEU A 1 84 ? -3.912 1.337 15.370 1.00 94.81 84 LEU A C 1
ATOM 666 O O . LEU A 1 84 ? -3.844 1.404 16.598 1.00 94.81 84 LEU A O 1
ATOM 670 N N . GLU A 1 85 ? -4.976 1.760 14.684 1.00 92.75 85 GLU A N 1
ATOM 671 C CA . GLU A 1 85 ? -6.197 2.270 15.315 1.00 92.75 85 GLU A CA 1
ATOM 672 C C . GLU A 1 85 ? -6.823 1.217 16.231 1.00 92.75 85 GLU A C 1
ATOM 674 O O . GLU A 1 85 ? -7.119 1.502 17.391 1.00 92.75 85 GLU A O 1
ATOM 679 N N . VAL A 1 86 ? -6.963 -0.023 15.758 1.00 90.88 86 VAL A N 1
ATOM 680 C CA . VAL A 1 86 ? -7.517 -1.107 16.579 1.00 90.88 86 VAL A CA 1
ATOM 681 C C . VAL A 1 86 ? -6.531 -1.532 17.672 1.00 90.88 86 VAL A C 1
ATOM 683 O O . VAL A 1 86 ? -6.943 -1.755 18.809 1.00 90.88 86 VAL A O 1
ATOM 686 N N . PHE A 1 87 ? -5.234 -1.607 17.362 1.00 93.19 87 PHE A N 1
ATOM 687 C CA . PHE A 1 87 ? -4.193 -2.056 18.292 1.00 93.19 87 PHE A CA 1
ATOM 688 C C . PHE A 1 87 ? -3.984 -1.111 19.481 1.00 93.19 87 PHE A C 1
ATOM 690 O O . PHE A 1 87 ? -3.780 -1.583 20.599 1.00 93.19 87 PHE A O 1
ATOM 697 N N . TYR A 1 88 ? -4.045 0.204 19.265 1.00 91.12 88 TYR A N 1
ATOM 698 C CA . TYR A 1 88 ? -3.949 1.203 20.337 1.00 91.12 88 TYR A CA 1
ATOM 699 C C . TYR A 1 88 ? -5.310 1.676 20.855 1.00 91.12 88 TYR A C 1
ATOM 701 O O . TYR A 1 88 ? -5.373 2.444 21.816 1.00 91.12 88 TYR A O 1
ATOM 709 N N . GLY A 1 89 ? -6.394 1.237 20.219 1.00 87.44 89 GLY A N 1
ATOM 710 C CA . GLY A 1 89 ? -7.749 1.611 20.576 1.00 87.44 89 GLY A CA 1
ATOM 711 C C . GLY A 1 89 ? -8.370 0.729 21.666 1.00 87.44 89 GLY A C 1
ATOM 712 O O . GLY A 1 89 ? -7.774 -0.239 22.144 1.00 87.44 89 GLY A O 1
ATOM 713 N N . PRO A 1 90 ? -9.631 1.012 22.033 1.00 82.94 90 PRO A N 1
ATOM 714 C CA . PRO A 1 90 ? -10.374 0.254 23.044 1.00 82.94 90 PRO A CA 1
ATOM 715 C C . PRO A 1 90 ? -10.694 -1.202 22.668 1.00 82.94 90 PRO A C 1
ATOM 717 O O . PRO A 1 90 ? -11.274 -1.910 23.483 1.00 82.94 90 PRO A O 1
ATOM 720 N N . ARG A 1 91 ? -10.401 -1.621 21.429 1.00 83.75 91 ARG A N 1
ATOM 721 C CA . ARG A 1 91 ? -10.663 -2.966 20.884 1.00 83.75 91 ARG A CA 1
ATOM 722 C C . ARG A 1 91 ? -9.371 -3.750 20.633 1.00 83.75 91 ARG A C 1
ATOM 724 O O . ARG A 1 91 ? -9.340 -4.628 19.778 1.00 83.75 91 ARG A O 1
ATOM 731 N N . SER A 1 92 ? -8.286 -3.411 21.321 1.00 89.50 92 SER A N 1
ATOM 732 C CA . SER A 1 92 ? -6.975 -4.037 21.114 1.00 89.50 92 SER A CA 1
ATOM 733 C C . SER A 1 92 ? -6.954 -5.541 21.413 1.00 89.50 92 SER A C 1
ATOM 735 O O . SER A 1 92 ? -6.118 -6.265 20.870 1.00 89.50 92 SER A O 1
ATOM 737 N N . ASP A 1 93 ? -7.916 -6.031 22.197 1.00 91.06 93 ASP A N 1
ATOM 738 C CA . ASP A 1 93 ? -8.138 -7.440 22.523 1.00 91.06 93 ASP A CA 1
ATOM 739 C C . ASP A 1 93 ? -8.455 -8.315 21.299 1.00 91.06 93 ASP A C 1
ATOM 741 O O . ASP A 1 93 ? -8.149 -9.508 21.301 1.00 91.06 93 ASP A O 1
ATOM 745 N N . VAL A 1 94 ? -9.005 -7.736 20.225 1.00 89.81 94 VAL A N 1
ATOM 746 C CA . VAL A 1 94 ? -9.326 -8.486 18.997 1.00 89.81 94 VAL A CA 1
ATOM 747 C C . VAL A 1 94 ? -8.103 -8.726 18.102 1.00 89.81 94 VAL A C 1
ATOM 749 O O . VAL A 1 94 ? -8.191 -9.483 17.132 1.00 89.81 94 VAL A O 1
ATOM 752 N N . ILE A 1 95 ? -6.962 -8.088 18.396 1.00 93.50 95 ILE A N 1
ATOM 753 C CA . ILE A 1 95 ? -5.733 -8.232 17.611 1.00 93.50 95 ILE A CA 1
ATOM 754 C C . ILE A 1 95 ? -4.999 -9.513 18.004 1.00 93.50 95 ILE A C 1
ATOM 756 O O . ILE A 1 95 ? -4.324 -9.594 19.031 1.00 93.50 95 ILE A O 1
ATOM 760 N N . GLY A 1 96 ? -5.055 -10.503 17.117 1.00 94.31 96 GLY A N 1
ATOM 761 C CA . GLY A 1 96 ? -4.293 -11.739 17.241 1.00 94.31 96 GLY A CA 1
ATOM 762 C C . GLY A 1 96 ? -2.911 -11.674 16.585 1.00 94.31 96 GLY A C 1
ATOM 763 O O . GLY A 1 96 ? -2.580 -10.770 15.812 1.00 94.31 96 GLY A O 1
ATOM 764 N N . THR A 1 97 ? -2.107 -12.712 16.825 1.00 95.38 97 THR A N 1
ATOM 765 C CA . THR A 1 97 ? -0.799 -12.913 16.173 1.00 95.38 97 THR A CA 1
ATOM 766 C C . THR A 1 97 ? -0.907 -12.927 14.648 1.00 95.38 97 THR A C 1
ATOM 768 O O . THR A 1 97 ? -0.038 -12.386 13.970 1.00 95.38 97 THR A O 1
ATOM 771 N N . LYS A 1 98 ? -2.004 -13.472 14.103 1.00 94.75 98 LYS A N 1
ATOM 772 C CA . LYS A 1 98 ? -2.253 -13.512 12.654 1.00 94.75 98 LYS A CA 1
ATOM 773 C C . LYS A 1 98 ? -2.320 -12.118 12.020 1.00 94.75 98 LYS A C 1
ATOM 775 O O . LYS A 1 98 ? -1.775 -11.926 10.942 1.00 94.75 98 LYS A O 1
ATOM 780 N N . ASN A 1 99 ? -2.929 -11.142 12.702 1.00 95.00 99 ASN A N 1
ATOM 781 C CA . ASN A 1 99 ? -3.062 -9.776 12.194 1.00 95.00 99 ASN A CA 1
ATOM 782 C C . ASN A 1 99 ? -1.688 -9.089 12.160 1.00 95.00 99 ASN A C 1
ATOM 784 O O . ASN A 1 99 ? -1.324 -8.465 11.169 1.00 95.00 99 ASN A O 1
ATOM 788 N N . LYS A 1 100 ? -0.895 -9.269 13.228 1.00 96.06 100 LYS A N 1
ATOM 789 C CA . LYS A 1 100 ? 0.478 -8.749 13.325 1.00 96.06 100 LYS A CA 1
ATOM 790 C C . LYS A 1 100 ? 1.373 -9.329 12.232 1.00 96.06 100 LYS A C 1
ATOM 792 O O . LYS A 1 100 ? 2.050 -8.583 11.533 1.00 96.06 100 LYS A O 1
ATOM 797 N N . ALA A 1 101 ? 1.343 -10.653 12.074 1.00 96.50 101 ALA A N 1
ATOM 798 C CA . ALA A 1 101 ? 2.106 -11.351 11.047 1.00 96.50 101 ALA A CA 1
ATOM 799 C C . ALA A 1 101 ? 1.724 -10.862 9.644 1.00 96.50 101 ALA A C 1
ATOM 801 O O . ALA A 1 101 ? 2.609 -10.567 8.850 1.00 96.50 101 ALA A O 1
ATOM 802 N N . PHE A 1 102 ? 0.426 -10.702 9.369 1.00 96.44 102 PHE A N 1
ATOM 803 C CA . PHE A 1 102 ? -0.053 -10.188 8.089 1.00 96.44 102 PHE A CA 1
ATOM 804 C C . PHE A 1 102 ? 0.479 -8.785 7.780 1.00 96.44 102 PHE A C 1
ATOM 806 O O . PHE A 1 102 ? 1.042 -8.585 6.711 1.00 96.44 102 PHE A O 1
ATOM 813 N N . VAL A 1 103 ? 0.366 -7.831 8.712 1.00 96.81 103 VAL A N 1
ATOM 814 C CA . VAL A 1 103 ? 0.859 -6.457 8.495 1.00 96.81 103 VAL A CA 1
ATOM 815 C C . VAL A 1 103 ? 2.366 -6.441 8.227 1.00 96.81 103 VAL A C 1
ATOM 817 O O . VAL A 1 103 ? 2.817 -5.733 7.330 1.00 96.81 103 VAL A O 1
ATOM 820 N N . ILE A 1 104 ? 3.142 -7.259 8.946 1.00 97.06 104 ILE A N 1
ATOM 821 C CA . ILE A 1 104 ? 4.591 -7.383 8.730 1.00 97.06 104 ILE A CA 1
ATOM 822 C C . ILE A 1 104 ? 4.891 -7.970 7.346 1.00 97.06 104 ILE A C 1
ATOM 824 O O . ILE A 1 104 ? 5.680 -7.395 6.598 1.00 97.06 104 ILE A O 1
ATOM 828 N N . VAL A 1 105 ? 4.259 -9.092 6.986 1.00 96.75 105 VAL A N 1
ATOM 829 C CA . VAL A 1 105 ? 4.461 -9.754 5.685 1.00 96.75 105 VAL A CA 1
ATOM 830 C C . VAL A 1 105 ? 4.047 -8.838 4.539 1.00 96.75 105 VAL A C 1
ATOM 832 O O . VAL A 1 105 ? 4.771 -8.742 3.548 1.00 96.75 105 VAL A O 1
ATOM 835 N N . TYR A 1 106 ? 2.930 -8.125 4.681 1.00 96.94 106 TYR A N 1
ATOM 836 C CA . TYR A 1 106 ? 2.474 -7.180 3.672 1.00 96.94 106 TYR A CA 1
ATOM 837 C C . TYR A 1 106 ? 3.456 -6.011 3.527 1.00 96.94 106 TYR A C 1
ATOM 839 O O . TYR A 1 106 ? 3.818 -5.659 2.407 1.00 96.94 106 TYR A O 1
ATOM 847 N N . GLY A 1 107 ? 3.971 -5.476 4.639 1.00 96.94 107 GLY A N 1
ATOM 848 C CA . GLY A 1 107 ? 4.990 -4.426 4.627 1.00 96.94 107 GLY A CA 1
ATOM 849 C C . GLY A 1 107 ? 6.300 -4.862 3.964 1.00 96.94 107 GLY A C 1
ATOM 850 O O . GLY A 1 107 ? 6.836 -4.125 3.140 1.00 96.94 107 GLY A O 1
ATOM 851 N N . ILE A 1 108 ? 6.789 -6.072 4.259 1.00 97.50 108 ILE A N 1
ATOM 852 C CA . ILE A 1 108 ? 7.984 -6.641 3.610 1.00 97.50 108 ILE A CA 1
ATOM 853 C C . ILE A 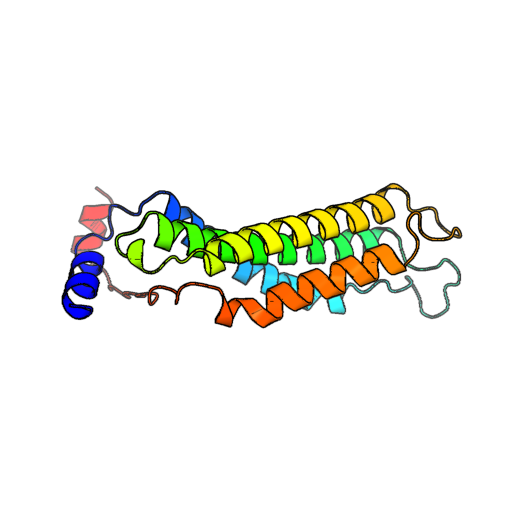1 108 ? 7.738 -6.841 2.112 1.00 97.50 108 ILE A C 1
ATOM 855 O O . ILE A 1 108 ? 8.568 -6.439 1.300 1.00 97.50 108 ILE A O 1
ATOM 859 N N . SER A 1 109 ? 6.593 -7.422 1.744 1.00 96.19 109 SER A N 1
ATOM 860 C CA . SER A 1 109 ? 6.239 -7.685 0.343 1.00 96.19 109 SER A CA 1
ATOM 861 C C . SER A 1 109 ? 6.135 -6.386 -0.454 1.00 96.19 109 SER A C 1
ATOM 863 O O . SER A 1 109 ? 6.685 -6.281 -1.547 1.00 96.19 109 SER A O 1
ATOM 865 N N . PHE A 1 110 ? 5.488 -5.366 0.116 1.00 95.75 110 PHE A N 1
ATOM 866 C CA . PHE A 1 110 ? 5.389 -4.050 -0.502 1.00 95.75 110 PHE A CA 1
ATOM 867 C C . PHE A 1 110 ? 6.752 -3.350 -0.598 1.00 95.75 110 PHE A C 1
ATOM 869 O O . PHE A 1 110 ? 7.087 -2.811 -1.648 1.00 95.75 110 PHE A O 1
ATOM 876 N N . GLY A 1 111 ? 7.570 -3.390 0.458 1.00 96.88 111 GLY A N 1
ATOM 877 C CA . GLY A 1 111 ? 8.917 -2.813 0.432 1.00 96.88 111 GLY A CA 1
ATOM 878 C C . GLY A 1 111 ? 9.814 -3.463 -0.625 1.00 96.88 111 GLY A C 1
ATOM 879 O O . GLY A 1 111 ? 10.539 -2.766 -1.332 1.00 96.88 111 GLY A O 1
ATOM 880 N N . TYR A 1 112 ? 9.715 -4.785 -0.781 1.00 96.44 112 TYR A N 1
ATOM 881 C CA . TYR A 1 112 ? 10.405 -5.520 -1.837 1.00 96.44 112 TYR A CA 1
ATOM 882 C C . TYR A 1 112 ? 9.928 -5.110 -3.235 1.00 96.44 112 TYR A C 1
ATOM 884 O O . TYR A 1 112 ? 10.754 -4.854 -4.106 1.00 96.44 112 TYR A O 1
ATOM 892 N N . LEU A 1 113 ? 8.613 -4.970 -3.428 1.00 94.62 113 LEU A N 1
ATOM 893 C CA . LEU A 1 113 ? 8.019 -4.458 -4.662 1.00 94.62 113 LEU A CA 1
ATOM 894 C C . LEU A 1 113 ? 8.546 -3.057 -5.005 1.00 94.62 113 LEU A C 1
ATOM 896 O O . LEU A 1 113 ? 9.043 -2.846 -6.106 1.00 94.62 113 LEU A O 1
ATOM 900 N N . VAL A 1 114 ? 8.540 -2.114 -4.060 1.00 94.75 114 VAL A N 1
ATOM 901 C CA . VAL A 1 114 ? 9.105 -0.774 -4.299 1.00 94.75 114 VAL A CA 1
ATOM 902 C C . VAL A 1 114 ? 10.582 -0.863 -4.675 1.00 94.75 114 VAL A C 1
ATOM 904 O O . VAL A 1 114 ? 11.009 -0.204 -5.618 1.00 94.75 114 VAL A O 1
ATOM 907 N N . PHE A 1 115 ? 11.358 -1.695 -3.977 1.00 95.38 115 PHE A N 1
ATOM 908 C CA . PHE A 1 115 ? 12.773 -1.877 -4.276 1.00 95.38 115 PHE A CA 1
ATOM 909 C C . PHE A 1 115 ? 13.003 -2.363 -5.712 1.00 95.38 115 PHE A C 1
ATOM 911 O O . PHE A 1 115 ? 13.766 -1.722 -6.429 1.00 95.38 115 PHE A O 1
ATOM 918 N N . VAL A 1 116 ? 12.343 -3.442 -6.151 1.00 95.12 116 VAL A N 1
ATOM 919 C CA . VAL A 1 116 ? 12.586 -4.000 -7.494 1.00 95.12 116 VAL A CA 1
ATOM 920 C C . VAL A 1 116 ? 12.165 -3.034 -8.600 1.00 95.12 116 VAL A C 1
ATOM 922 O O . VAL A 1 116 ? 12.922 -2.846 -9.546 1.00 95.12 116 VAL A O 1
ATOM 925 N N . TYR A 1 117 ? 11.022 -2.357 -8.454 1.00 91.19 117 TYR A N 1
ATOM 926 C CA . TYR A 1 117 ? 10.532 -1.412 -9.462 1.00 91.19 117 TYR A CA 1
ATOM 927 C C . TYR A 1 117 ? 11.384 -0.141 -9.534 1.00 91.19 117 TYR A C 1
ATOM 929 O O . TYR A 1 117 ? 11.686 0.334 -10.625 1.00 91.19 117 TYR A O 1
ATOM 937 N N . ILE A 1 118 ? 11.797 0.419 -8.392 1.00 91.12 118 ILE A N 1
ATOM 938 C CA . ILE A 1 118 ? 12.662 1.607 -8.382 1.00 91.12 118 ILE A CA 1
ATOM 939 C C . ILE A 1 118 ? 14.071 1.259 -8.859 1.00 91.12 118 ILE A C 1
ATOM 941 O O . ILE A 1 118 ? 14.667 2.052 -9.581 1.00 91.12 118 ILE A O 1
ATOM 945 N N . TYR A 1 119 ? 14.598 0.088 -8.497 1.00 93.62 119 TYR A N 1
ATOM 946 C CA . TYR A 1 119 ? 15.892 -0.368 -8.992 1.00 93.62 119 TYR A CA 1
ATOM 947 C C . TYR A 1 119 ? 15.871 -0.496 -10.518 1.00 93.62 119 TYR A C 1
ATOM 949 O O . TYR A 1 119 ? 16.704 0.111 -11.186 1.00 93.62 119 TYR A O 1
ATOM 957 N N . ASP A 1 120 ? 14.892 -1.214 -11.071 1.00 89.81 120 ASP A N 1
ATOM 958 C CA . ASP A 1 120 ? 14.787 -1.404 -12.520 1.00 89.81 120 ASP A CA 1
ATOM 959 C C . ASP A 1 120 ? 14.622 -0.067 -13.259 1.00 89.81 120 ASP A C 1
ATOM 961 O O . ASP A 1 120 ? 15.252 0.159 -14.285 1.00 89.81 120 ASP A O 1
ATOM 965 N N . LEU A 1 121 ? 13.874 0.875 -12.677 1.00 87.88 121 LEU A N 1
ATOM 966 C CA . LEU A 1 121 ? 13.674 2.215 -13.228 1.00 87.88 121 LEU A CA 1
ATOM 967 C C . LEU A 1 121 ? 14.939 3.093 -13.184 1.00 87.88 121 LEU A C 1
ATOM 969 O O . LEU A 1 121 ? 15.204 3.838 -14.125 1.00 87.88 121 LEU A O 1
ATOM 973 N N . VAL A 1 122 ? 15.713 3.035 -12.096 1.00 90.38 122 VAL A N 1
ATOM 974 C CA . VAL A 1 122 ? 16.952 3.819 -11.926 1.00 90.38 122 VAL A CA 1
ATOM 975 C C . VAL A 1 122 ? 18.065 3.310 -12.840 1.00 90.38 122 VAL A C 1
ATOM 977 O O . VAL A 1 122 ? 18.843 4.113 -13.352 1.00 90.38 122 VAL A O 1
ATOM 980 N N . PHE A 1 123 ? 18.138 1.996 -13.042 1.00 91.69 123 PHE A N 1
ATOM 981 C CA . PHE A 1 123 ? 19.147 1.349 -13.883 1.00 91.69 123 PHE A CA 1
ATOM 982 C C . PHE A 1 1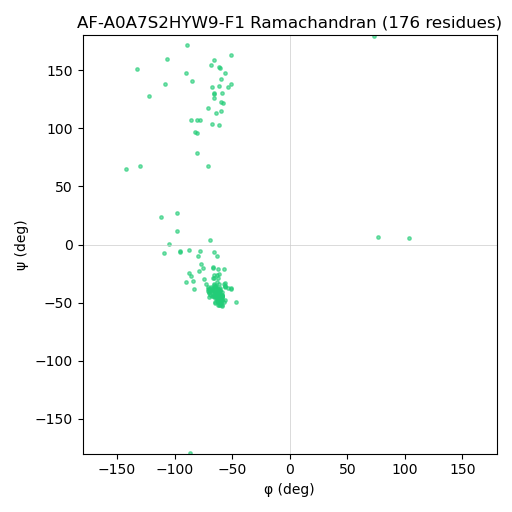23 ? 18.640 1.038 -15.299 1.00 91.69 123 PHE A C 1
ATOM 984 O O . PHE A 1 123 ? 19.303 0.317 -16.042 1.00 91.69 123 PHE A O 1
ATOM 991 N N . TYR A 1 124 ? 17.486 1.587 -15.683 1.00 85.50 124 TYR A N 1
ATOM 992 C CA . TYR A 1 124 ? 16.939 1.417 -17.020 1.00 85.50 124 TYR A CA 1
ATOM 993 C C . TYR A 1 124 ? 17.834 2.093 -18.062 1.00 85.50 124 TYR A C 1
ATOM 995 O O . TYR A 1 124 ? 18.087 3.300 -18.008 1.00 85.50 124 TYR A O 1
ATOM 1003 N N . GLU A 1 125 ? 18.246 1.326 -19.067 1.00 83.50 125 GLU A N 1
ATOM 1004 C CA . GLU A 1 125 ? 18.942 1.830 -20.245 1.00 83.50 125 GLU A CA 1
ATOM 1005 C C . GLU A 1 125 ? 18.154 1.461 -21.504 1.00 83.50 125 GLU A C 1
ATOM 1007 O O . GLU A 1 125 ? 17.808 0.302 -21.730 1.00 83.50 125 GLU A O 1
ATOM 1012 N N . PHE A 1 126 ? 17.873 2.458 -22.345 1.00 79.25 126 PHE A N 1
ATOM 1013 C CA . PHE A 1 126 ? 17.127 2.243 -23.580 1.00 79.25 126 PHE A CA 1
ATOM 1014 C C . PHE A 1 126 ? 17.844 1.238 -24.494 1.00 79.25 126 PHE A C 1
ATOM 1016 O O . PHE A 1 126 ? 19.042 1.363 -24.754 1.00 79.25 126 PHE A O 1
ATOM 1023 N N . GLY A 1 127 ? 17.102 0.244 -24.985 1.00 78.12 127 GLY A N 1
ATOM 1024 C CA . GLY A 1 127 ? 17.633 -0.804 -25.858 1.00 78.12 127 GLY A CA 1
ATOM 1025 C C . GLY A 1 127 ? 18.448 -1.888 -25.144 1.00 78.12 127 GLY A C 1
ATOM 1026 O O . GLY A 1 127 ? 19.025 -2.740 -25.820 1.00 78.12 127 GLY A O 1
ATOM 1027 N N . ARG A 1 128 ? 18.504 -1.887 -23.805 1.00 83.25 128 ARG A N 1
ATOM 1028 C CA . ARG A 1 128 ? 19.076 -2.983 -23.012 1.00 83.25 128 ARG A CA 1
ATOM 1029 C C . ARG A 1 128 ? 17.993 -3.792 -22.309 1.00 83.25 128 ARG A C 1
ATOM 1031 O O . ARG A 1 128 ? 16.868 -3.339 -22.120 1.00 83.25 128 ARG A O 1
ATOM 1038 N N . GLU A 1 129 ? 18.358 -5.015 -21.942 1.00 84.25 129 GLU A N 1
ATOM 1039 C CA . GLU A 1 129 ? 17.551 -5.849 -21.054 1.00 84.25 129 GLU A CA 1
ATOM 1040 C C . GLU A 1 129 ? 17.368 -5.164 -19.684 1.00 84.25 129 GLU A C 1
ATOM 1042 O O . GLU A 1 129 ? 18.237 -4.381 -19.282 1.00 84.25 129 GLU A O 1
ATOM 1047 N N . PRO A 1 130 ? 16.258 -5.435 -18.969 1.00 86.06 130 PRO A N 1
ATOM 1048 C CA . PRO A 1 130 ? 16.009 -4.868 -17.647 1.00 86.06 130 PRO A CA 1
ATOM 1049 C C . PRO A 1 130 ? 17.149 -5.190 -16.677 1.00 86.06 130 PRO A C 1
ATOM 1051 O O . PRO A 1 130 ? 17.782 -6.248 -16.753 1.00 86.06 130 PRO A O 1
ATOM 1054 N N . ALA A 1 131 ? 17.404 -4.274 -15.743 1.00 91.12 131 ALA A N 1
ATOM 1055 C CA . ALA A 1 131 ? 18.511 -4.399 -14.798 1.00 91.12 131 ALA A CA 1
ATOM 1056 C C . ALA A 1 131 ? 18.306 -5.588 -13.851 1.00 91.12 131 ALA A C 1
ATOM 1058 O O . ALA A 1 131 ? 19.270 -6.196 -13.376 1.00 91.12 131 ALA A O 1
ATOM 1059 N N . LEU A 1 132 ? 17.042 -5.928 -13.589 1.00 91.94 132 LEU A N 1
ATOM 1060 C CA . LEU A 1 132 ? 16.663 -7.146 -12.894 1.00 91.94 132 LEU A CA 1
ATOM 1061 C C . LEU A 1 132 ? 16.022 -8.146 -13.861 1.00 91.94 132 LEU A C 1
ATOM 1063 O O . LEU A 1 132 ? 15.147 -7.785 -14.648 1.00 91.94 132 LEU A O 1
ATOM 1067 N N . PRO A 1 133 ? 16.367 -9.438 -13.749 1.00 93.75 133 PRO A N 1
ATOM 1068 C CA . PRO A 1 133 ? 15.611 -10.494 -14.400 1.00 93.75 133 PRO A CA 1
ATOM 1069 C C . PRO A 1 133 ? 14.098 -10.395 -14.107 1.00 93.75 133 PRO A C 1
ATOM 1071 O O . PRO A 1 133 ? 13.719 -10.220 -12.942 1.00 93.75 133 PRO A O 1
ATOM 1074 N N . PRO A 1 134 ? 13.215 -10.609 -15.105 1.00 90.88 134 PRO A N 1
ATOM 1075 C CA . PRO A 1 134 ? 11.765 -10.426 -14.952 1.00 90.88 134 PRO A CA 1
ATOM 1076 C C . PRO A 1 134 ? 11.103 -11.246 -13.836 1.00 90.88 134 PRO A C 1
ATOM 1078 O O . PRO A 1 134 ? 10.023 -10.905 -13.363 1.00 90.88 134 PRO A O 1
ATOM 1081 N N . PHE A 1 135 ? 11.726 -12.340 -13.389 1.00 95.19 135 PHE A N 1
ATOM 1082 C CA . PHE A 1 135 ? 11.163 -13.152 -12.311 1.00 95.19 135 PHE A CA 1
ATOM 1083 C C . PHE A 1 135 ? 11.105 -12.399 -10.972 1.00 95.19 135 PHE A C 1
ATOM 1085 O O . PHE A 1 135 ? 10.259 -12.721 -10.142 1.00 95.19 135 PHE A O 1
ATOM 1092 N N . PHE A 1 136 ? 11.973 -11.406 -10.745 1.00 94.44 136 PHE A N 1
ATOM 1093 C CA . PHE A 1 136 ? 11.984 -10.632 -9.501 1.00 94.44 136 PHE A CA 1
ATOM 1094 C C . PHE A 1 136 ? 10.759 -9.721 -9.382 1.00 94.44 136 PHE A C 1
ATOM 1096 O O . PHE A 1 136 ? 10.110 -9.697 -8.335 1.00 94.44 136 PHE A O 1
ATOM 1103 N N . THR A 1 137 ? 10.412 -9.014 -10.460 1.00 91.06 137 THR A N 1
ATOM 1104 C CA . THR A 1 137 ? 9.218 -8.160 -10.512 1.00 91.06 137 THR A CA 1
ATOM 1105 C C . THR A 1 137 ? 7.946 -9.002 -10.463 1.00 91.06 137 THR A C 1
ATOM 1107 O O . THR A 1 137 ? 7.083 -8.740 -9.631 1.00 91.06 137 THR A O 1
ATOM 1110 N N . GLN A 1 138 ? 7.886 -10.106 -11.218 1.00 93.38 138 GLN A N 1
ATOM 1111 C CA . GLN A 1 138 ? 6.757 -11.044 -11.160 1.00 93.38 138 GLN A CA 1
ATOM 1112 C C . GLN A 1 138 ? 6.548 -11.622 -9.754 1.00 93.38 138 GLN A C 1
ATOM 1114 O O . GLN A 1 138 ? 5.421 -11.685 -9.266 1.00 93.38 138 GLN A O 1
ATOM 1119 N N . PHE A 1 139 ? 7.623 -12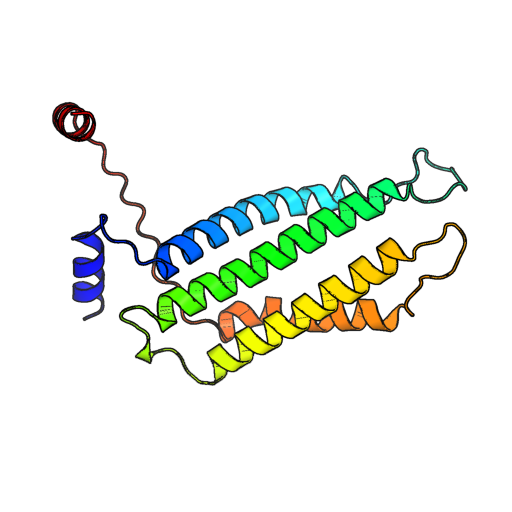.038 -9.079 1.00 94.56 139 PHE A N 1
ATOM 1120 C CA . PHE A 1 139 ? 7.540 -12.550 -7.712 1.00 94.56 139 PHE A CA 1
ATOM 1121 C C . PHE A 1 139 ? 7.017 -11.483 -6.743 1.00 94.56 139 PHE A C 1
ATOM 1123 O O . PHE A 1 139 ? 6.149 -11.779 -5.918 1.00 94.56 139 PHE A O 1
ATOM 1130 N N . ALA A 1 140 ? 7.500 -10.244 -6.866 1.00 93.12 140 ALA A N 1
ATOM 1131 C CA . ALA A 1 140 ? 7.016 -9.127 -6.065 1.00 93.12 140 ALA A CA 1
ATOM 1132 C C . ALA A 1 140 ? 5.515 -8.875 -6.280 1.00 93.12 140 ALA A C 1
ATOM 1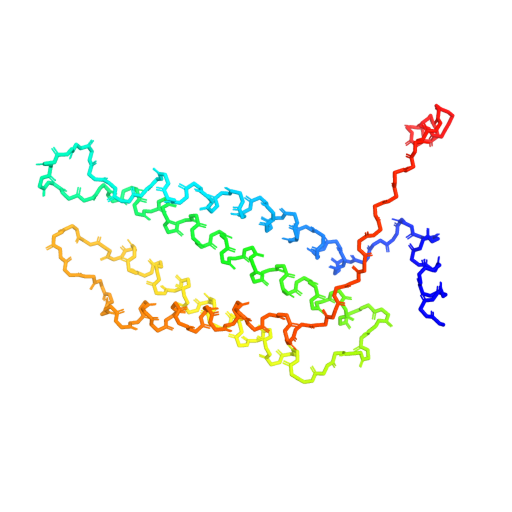134 O O . ALA A 1 140 ? 4.774 -8.748 -5.301 1.00 93.12 140 ALA A O 1
ATOM 1135 N N . ASP A 1 141 ? 5.058 -8.885 -7.534 1.00 91.81 141 ASP A N 1
ATOM 1136 C CA . ASP A 1 141 ? 3.650 -8.699 -7.888 1.00 91.81 141 ASP A CA 1
ATOM 1137 C C . ASP A 1 141 ? 2.773 -9.816 -7.315 1.00 91.81 141 ASP A C 1
ATOM 1139 O O . ASP A 1 141 ? 1.753 -9.538 -6.682 1.00 91.81 141 ASP A O 1
ATOM 1143 N N . PHE A 1 142 ? 3.181 -11.083 -7.461 1.00 94.69 142 PHE A N 1
ATOM 1144 C CA . PHE A 1 142 ? 2.431 -12.219 -6.918 1.00 94.69 142 PHE A CA 1
ATOM 1145 C C . PHE A 1 142 ? 2.281 -12.138 -5.399 1.00 94.69 142 PHE 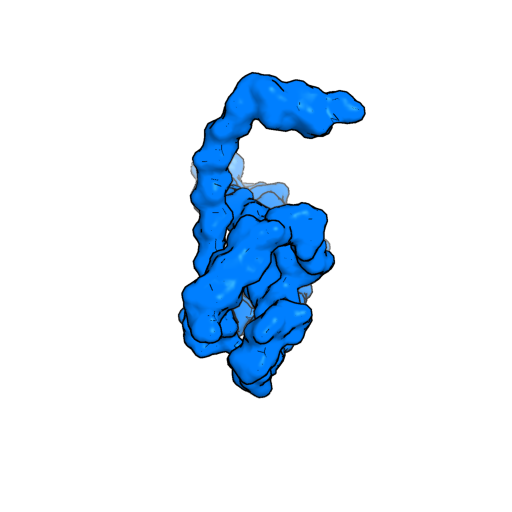A C 1
ATOM 1147 O O . PHE A 1 142 ? 1.177 -12.318 -4.881 1.00 94.69 142 PHE A O 1
ATOM 1154 N N . PHE A 1 143 ? 3.365 -11.847 -4.676 1.00 94.44 143 PHE A N 1
ATOM 1155 C CA . PHE A 1 143 ? 3.319 -11.737 -3.216 1.00 94.44 143 PHE A CA 1
ATOM 1156 C C . PHE A 1 143 ? 2.483 -10.545 -2.753 1.00 94.44 143 PHE A C 1
ATOM 1158 O O . PHE A 1 143 ? 1.675 -10.676 -1.827 1.00 94.44 143 PHE A O 1
ATOM 1165 N N . TRP A 1 144 ? 2.629 -9.394 -3.409 1.00 93.62 144 TRP A N 1
ATOM 1166 C CA . TRP A 1 144 ? 1.835 -8.213 -3.097 1.00 93.62 144 TRP A CA 1
ATOM 1167 C C . TRP A 1 144 ? 0.343 -8.450 -3.367 1.00 93.62 144 TRP A C 1
ATOM 1169 O O . TRP A 1 144 ? -0.479 -8.197 -2.485 1.00 93.62 144 TRP A O 1
ATOM 1179 N N . MET A 1 145 ? -0.016 -9.032 -4.515 1.00 92.88 145 MET A N 1
ATOM 1180 C CA . MET A 1 145 ? -1.405 -9.363 -4.855 1.00 92.88 145 MET A CA 1
ATOM 1181 C C . MET A 1 145 ? -2.001 -10.432 -3.933 1.00 92.88 145 MET A C 1
ATOM 1183 O O . MET A 1 145 ? -3.174 -10.342 -3.559 1.00 92.88 145 MET A O 1
ATOM 1187 N N . ALA A 1 146 ? -1.210 -11.414 -3.495 1.00 94.00 146 ALA A N 1
ATOM 1188 C CA . ALA A 1 146 ? -1.639 -12.375 -2.480 1.00 94.00 146 ALA A CA 1
ATOM 1189 C C . ALA A 1 146 ? -1.948 -11.685 -1.138 1.00 94.00 146 ALA A C 1
ATOM 1191 O O . ALA A 1 146 ? -2.936 -12.015 -0.480 1.00 94.00 146 ALA A O 1
ATOM 1192 N N . CYS A 1 147 ? -1.158 -10.680 -0.747 1.00 93.88 147 CYS A N 1
ATOM 1193 C CA . CYS A 1 147 ? -1.466 -9.872 0.432 1.00 93.88 147 CYS A CA 1
ATOM 1194 C C . CYS A 1 147 ? -2.760 -9.075 0.227 1.00 93.88 147 CYS A C 1
ATOM 1196 O O . CYS A 1 147 ? -3.656 -9.164 1.063 1.00 93.88 147 CYS A O 1
ATOM 1198 N N . VAL A 1 148 ? -2.895 -8.361 -0.898 1.00 90.25 148 VAL A N 1
ATOM 1199 C CA . VAL A 1 148 ? -4.072 -7.529 -1.219 1.00 90.25 148 VAL A CA 1
ATOM 1200 C C . VAL A 1 148 ? -5.366 -8.344 -1.192 1.00 90.25 148 VAL A C 1
ATOM 1202 O O . VAL A 1 148 ? -6.335 -7.961 -0.540 1.00 90.25 148 VAL A O 1
ATOM 1205 N N . THR A 1 149 ? -5.376 -9.506 -1.843 1.00 91.75 149 THR A N 1
ATOM 1206 C CA . THR A 1 149 ? -6.558 -10.383 -1.918 1.00 91.75 149 THR A CA 1
ATOM 1207 C C . THR A 1 149 ? -6.957 -10.993 -0.575 1.00 91.75 149 THR A C 1
ATOM 1209 O O . THR A 1 149 ? -8.103 -11.403 -0.404 1.00 91.75 149 THR A O 1
ATOM 1212 N N . THR A 1 150 ? -6.045 -11.033 0.399 1.00 93.19 150 THR A N 1
ATOM 1213 C CA . THR A 1 150 ? -6.291 -11.627 1.719 1.00 93.19 150 THR A CA 1
ATOM 1214 C C . THR A 1 150 ? -6.489 -10.597 2.835 1.00 93.19 150 THR A C 1
ATOM 1216 O O . THR A 1 150 ? -6.783 -10.986 3.971 1.00 93.19 150 THR A O 1
ATOM 1219 N N . ILE A 1 151 ? -6.438 -9.294 2.518 1.00 91.00 151 ILE A N 1
ATOM 1220 C CA . ILE A 1 151 ? -6.665 -8.174 3.452 1.00 91.00 151 ILE A CA 1
ATOM 1221 C C . ILE A 1 151 ? -7.921 -8.392 4.305 1.00 91.00 151 ILE A C 1
ATOM 1223 O O . ILE A 1 151 ? -7.862 -8.309 5.533 1.00 91.00 151 ILE A O 1
ATOM 1227 N N . THR A 1 152 ? -9.049 -8.737 3.680 1.00 87.25 152 THR A N 1
ATOM 1228 C CA . THR A 1 152 ? -10.347 -8.884 4.364 1.00 87.25 152 THR A CA 1
ATOM 1229 C C . THR A 1 152 ? -10.392 -10.050 5.352 1.00 87.25 152 THR A C 1
ATOM 1231 O O . THR A 1 152 ? -11.240 -10.074 6.240 1.00 87.25 152 THR A O 1
ATOM 1234 N N . THR A 1 153 ? -9.490 -11.022 5.214 1.00 88.62 153 THR A N 1
ATOM 1235 C CA . THR A 1 153 ? -9.424 -12.219 6.066 1.00 88.62 153 THR A CA 1
ATOM 1236 C C . THR A 1 153 ? -8.518 -12.004 7.278 1.00 88.62 153 THR A C 1
ATOM 1238 O O . THR A 1 153 ? -8.744 -12.580 8.350 1.00 88.62 153 THR A O 1
ATOM 1241 N N . PHE A 1 154 ? -7.477 -11.184 7.114 1.00 87.12 154 PHE A N 1
ATOM 1242 C CA . PHE A 1 154 ? -6.430 -11.000 8.116 1.00 87.12 154 PHE A CA 1
ATOM 1243 C C . PHE A 1 154 ? -6.450 -9.647 8.817 1.00 87.12 154 PHE A C 1
ATOM 1245 O O . PHE A 1 154 ? -5.720 -9.494 9.799 1.00 87.12 154 PHE A O 1
ATOM 1252 N N . LEU A 1 155 ? -7.280 -8.691 8.399 1.00 83.38 155 LEU A N 1
ATOM 1253 C CA . LEU A 1 155 ? -7.458 -7.451 9.147 1.00 83.38 155 LEU A CA 1
ATOM 1254 C C . LEU A 1 155 ? -8.577 -7.513 10.179 1.00 83.38 155 LEU A C 1
ATOM 1256 O O . LEU A 1 155 ? -9.569 -8.221 9.994 1.00 83.38 155 LEU A O 1
ATOM 1260 N N . PRO A 1 156 ? -8.410 -6.789 11.302 1.00 80.94 156 PRO A N 1
ATOM 1261 C CA . PRO A 1 156 ? -9.521 -6.550 12.202 1.00 80.94 156 PRO A CA 1
ATOM 1262 C C . PRO A 1 156 ? -10.626 -5.812 11.442 1.00 80.94 156 PRO A C 1
ATOM 1264 O O . PRO A 1 156 ? -10.357 -4.952 10.604 1.00 80.94 156 PRO A O 1
ATOM 1267 N N . GLN A 1 157 ? -11.875 -6.160 11.749 1.00 78.00 157 GLN A N 1
ATOM 1268 C CA . GLN A 1 157 ? -13.034 -5.509 11.154 1.00 78.00 157 GLN A CA 1
ATOM 1269 C C . GLN A 1 157 ? -12.985 -4.006 11.443 1.00 78.00 157 GLN A C 1
ATOM 1271 O O . GLN A 1 157 ? -12.965 -3.611 12.617 1.00 78.00 157 GLN A O 1
ATOM 1276 N N . GLU A 1 158 ? -12.983 -3.203 10.377 1.00 68.88 158 GLU A N 1
ATOM 1277 C CA . GLU A 1 158 ? -12.946 -1.746 10.471 1.00 68.88 158 GLU A CA 1
ATOM 1278 C C . GLU A 1 158 ? -14.076 -1.238 11.379 1.00 68.88 158 GLU A C 1
ATOM 1280 O O . GLU A 1 158 ? -15.214 -1.727 11.303 1.00 68.88 158 GLU A O 1
ATOM 1285 N N . PRO A 1 159 ? -13.789 -0.286 12.283 1.00 66.12 159 PRO A N 1
ATOM 1286 C CA . PRO A 1 159 ? -14.841 0.376 13.030 1.00 66.12 159 PRO A CA 1
ATOM 1287 C C . PRO A 1 159 ? -15.769 1.110 12.045 1.00 66.12 159 PRO A C 1
ATOM 1289 O O . PRO A 1 159 ? -15.292 1.762 11.119 1.00 66.12 159 PRO A O 1
ATOM 1292 N N . PRO A 1 160 ? -17.101 1.024 12.212 1.00 62.38 160 PRO A N 1
ATOM 1293 C CA . PRO A 1 160 ? -18.028 1.671 11.295 1.00 62.38 160 PRO A CA 1
ATOM 1294 C C . PRO A 1 160 ? -17.795 3.186 11.275 1.00 62.38 160 PRO A C 1
ATOM 1296 O O . PRO A 1 160 ? -17.897 3.856 12.307 1.00 62.38 160 PRO A O 1
ATOM 1299 N N . LEU A 1 161 ? -17.519 3.724 10.084 1.00 54.91 161 LEU A N 1
ATOM 1300 C CA . LEU A 1 161 ? -17.424 5.160 9.829 1.00 54.91 161 LEU A CA 1
ATOM 1301 C C . LEU A 1 161 ? -18.776 5.818 10.132 1.00 54.91 161 LEU A C 1
ATOM 1303 O O . LEU A 1 161 ? -19.725 5.729 9.353 1.00 54.91 161 LEU A O 1
ATOM 1307 N N . LYS A 1 162 ? -18.881 6.495 11.278 1.00 55.78 162 LYS A N 1
ATOM 1308 C CA . LYS A 1 162 ? -20.034 7.344 11.581 1.00 55.78 162 LYS A CA 1
ATOM 1309 C C . LYS A 1 162 ? -19.859 8.704 10.927 1.00 55.78 162 LYS A C 1
ATOM 1311 O O . LYS A 1 162 ? -19.209 9.588 11.480 1.00 55.78 162 LYS A O 1
ATOM 1316 N N . VAL A 1 163 ? -20.466 8.871 9.759 1.00 51.44 163 VAL A N 1
ATOM 1317 C CA . VAL A 1 163 ? -20.656 10.189 9.153 1.00 51.44 163 VAL A CA 1
ATOM 1318 C C . VAL A 1 163 ? -21.873 10.828 9.819 1.00 51.44 163 VAL A C 1
ATOM 1320 O O . VAL A 1 163 ? -23.010 10.538 9.463 1.00 51.44 163 VAL A O 1
ATOM 1323 N N . ASN A 1 164 ? -21.640 11.666 10.828 1.00 51.84 164 ASN A N 1
ATOM 1324 C CA . ASN A 1 164 ? -22.696 12.500 11.393 1.00 51.84 164 ASN A CA 1
ATOM 1325 C C . ASN A 1 164 ? -22.789 13.782 10.562 1.00 51.84 164 ASN A C 1
ATOM 1327 O O . ASN A 1 164 ? -21.921 14.648 10.659 1.00 51.84 164 ASN A O 1
ATOM 1331 N N . THR A 1 165 ? -23.837 13.917 9.754 1.00 49.31 165 THR A N 1
ATOM 1332 C CA . THR A 1 165 ? -24.189 15.192 9.120 1.00 49.31 165 THR A CA 1
ATOM 1333 C C . THR A 1 165 ? -24.933 16.040 10.149 1.00 49.31 165 THR A C 1
ATOM 1335 O O . THR A 1 165 ? -26.159 16.079 10.185 1.00 49.31 165 THR A O 1
ATOM 1338 N N . THR A 1 166 ? -24.202 16.671 11.065 1.00 55.72 166 THR A N 1
ATOM 1339 C CA . THR A 1 166 ? -24.791 17.701 11.926 1.00 55.72 166 THR A CA 1
ATOM 1340 C C . THR A 1 166 ? -24.899 18.983 11.114 1.00 55.7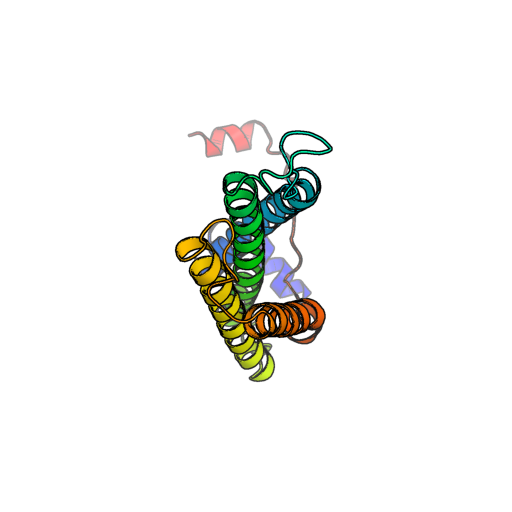2 166 THR A C 1
ATOM 1342 O O . THR A 1 166 ? -23.883 19.611 10.819 1.00 55.72 166 THR A O 1
ATOM 1345 N N . VAL A 1 167 ? -26.121 19.353 10.723 1.00 62.03 167 VAL A N 1
ATOM 1346 C CA . VAL A 1 167 ? -26.407 20.709 10.242 1.00 62.03 167 VAL A CA 1
ATOM 1347 C C . VAL A 1 167 ? -26.241 21.622 11.451 1.00 62.03 167 VAL A C 1
ATOM 1349 O O . VAL A 1 167 ? -27.070 21.591 12.356 1.00 62.03 167 VAL A O 1
ATOM 1352 N N . LEU A 1 168 ? -25.125 22.348 11.505 1.00 67.38 168 LEU A N 1
ATOM 1353 C CA . LEU A 1 168 ? -24.894 23.331 12.557 1.00 67.38 168 LEU A CA 1
ATOM 1354 C C . LEU A 1 168 ? -25.914 24.451 12.391 1.00 67.38 168 LEU A C 1
ATOM 1356 O O . LEU A 1 168 ? -26.071 24.992 11.294 1.00 67.38 168 LEU A O 1
ATOM 1360 N N . THR A 1 169 ? -26.605 24.787 13.472 1.00 76.75 169 THR A N 1
ATOM 1361 C CA . THR A 1 169 ? -27.418 26.005 13.502 1.00 76.75 169 THR A CA 1
ATOM 1362 C C . THR A 1 169 ? -26.508 27.237 13.478 1.00 76.75 169 THR A C 1
ATOM 1364 O O . THR A 1 169 ? -25.352 27.175 13.906 1.00 76.75 169 THR A O 1
ATOM 1367 N N . ASP A 1 170 ? -27.013 28.371 12.987 1.00 75.38 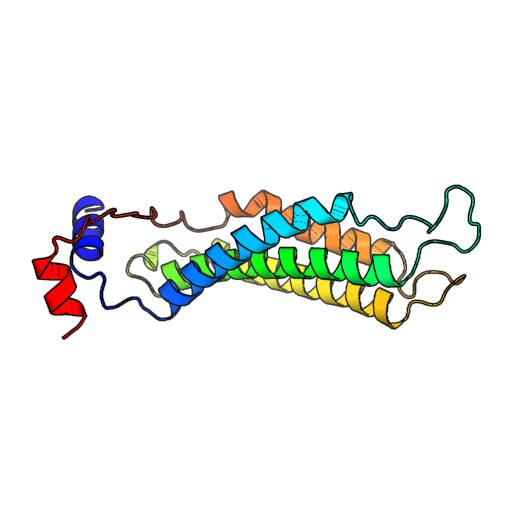170 ASP A N 1
ATOM 1368 C CA . ASP A 1 170 ? -26.228 29.611 12.869 1.00 75.38 170 ASP A CA 1
ATOM 1369 C C . ASP A 1 170 ? -25.617 30.050 14.217 1.00 75.38 170 ASP A C 1
ATOM 1371 O O . ASP A 1 170 ? -24.488 30.542 14.270 1.00 75.38 170 ASP A O 1
ATOM 1375 N N . GLU A 1 171 ? -26.318 29.788 15.325 1.00 75.25 171 GLU A N 1
ATOM 1376 C CA . GLU A 1 171 ? -25.846 30.068 16.688 1.00 75.25 171 GLU A CA 1
ATOM 1377 C C . GLU A 1 171 ? -24.657 29.186 17.109 1.00 75.25 171 GLU A C 1
ATOM 1379 O O . GLU A 1 171 ? -23.733 29.649 17.784 1.00 75.25 171 GLU A O 1
ATOM 1384 N N . GLU A 1 172 ? -24.649 27.912 16.717 1.00 74.06 172 GLU A N 1
ATOM 1385 C CA . GLU A 1 172 ? -23.541 26.989 16.993 1.00 74.06 172 GLU A CA 1
ATOM 1386 C C . GLU A 1 172 ? -22.327 27.314 16.123 1.00 74.06 172 GLU A C 1
ATOM 1388 O O . GLU A 1 172 ? -21.188 27.218 16.586 1.00 74.06 172 GLU A O 1
ATOM 1393 N N . MET A 1 173 ? -22.566 27.768 14.890 1.00 61.56 173 MET A N 1
ATOM 1394 C CA . MET A 1 173 ? -21.516 28.239 13.991 1.00 61.56 173 MET A CA 1
ATOM 1395 C C . MET A 1 173 ? -20.821 29.485 14.565 1.00 61.56 173 MET A C 1
ATOM 1397 O O . MET A 1 173 ? -19.592 29.535 14.616 1.00 61.56 173 MET A O 1
ATOM 1401 N N . GLN A 1 174 ? -21.585 30.448 15.097 1.00 65.06 174 GLN A N 1
ATOM 1402 C CA . GLN A 1 174 ? -21.034 31.638 15.762 1.00 65.06 174 GLN A CA 1
ATOM 1403 C C . GLN A 1 174 ? -20.222 31.318 17.026 1.00 65.06 174 GLN A C 1
ATOM 1405 O O . GLN A 1 174 ? -19.260 32.028 17.316 1.00 65.06 174 GLN A O 1
ATOM 1410 N N . LYS A 1 175 ? -20.563 30.262 17.773 1.00 69.94 175 LYS A N 1
ATOM 1411 C CA . LYS A 1 175 ? -19.792 29.831 18.957 1.00 69.94 175 LYS A CA 1
ATOM 1412 C C . LYS A 1 175 ? -18.483 29.115 18.630 1.00 69.94 175 LYS A C 1
ATOM 1414 O O . LYS A 1 175 ? -17.638 29.011 19.507 1.00 69.94 175 LYS A O 1
ATOM 1419 N N . LEU A 1 176 ? -18.334 28.578 17.421 1.00 62.78 176 LEU A N 1
ATOM 1420 C CA . LEU A 1 176 ? -17.095 27.931 16.976 1.00 62.78 176 LEU A CA 1
ATOM 1421 C C . LEU A 1 176 ? -16.098 28.923 16.365 1.00 62.78 176 LEU A C 1
ATOM 1423 O O . LEU A 1 176 ? -14.905 28.633 16.318 1.00 62.78 176 LEU A O 1
ATOM 1427 N N . VAL A 1 177 ? -16.593 30.057 15.859 1.00 63.47 177 VAL A N 1
ATOM 1428 C CA . VAL A 1 177 ? -15.786 31.107 15.216 1.00 63.47 177 VAL A CA 1
ATOM 1429 C C . VAL A 1 177 ? -15.210 32.107 16.229 1.00 63.47 177 VAL A C 1
ATOM 1431 O O . VAL A 1 177 ? -14.163 32.693 15.958 1.00 63.47 177 VAL A O 1
ATOM 1434 N N . ASN A 1 178 ? -15.875 32.290 17.373 1.00 49.84 178 ASN A N 1
ATOM 1435 C CA . ASN A 1 178 ? -15.438 33.164 18.470 1.00 49.84 178 ASN A CA 1
ATOM 1436 C C . ASN A 1 178 ? -14.699 32.382 19.558 1.00 49.84 178 ASN A C 1
ATOM 1438 O O . ASN A 1 178 ? -13.748 32.952 20.136 1.00 49.84 178 ASN A O 1
#

Sequence (178 aa):
SILEQTRALLLNPLRCTPAEKFAKWTSVFLAYSSSLWLLLWLLGPHAEHPGDDDGPIVRNWFIHTGIFVTYGSASYLAVLGNFLEVFYGPRSDVIGTKNKAFVIVYGISFGYLVFVYIYDLVFYEFGREPALPPFFTQFADFFWMACVTTITTFLPQEPPLKVNTTVLTDEEMQKLVN

Radius of gyration: 21.67 Å; Cα contacts (8 Å, |Δi|>4): 135; chains: 1; bounding box: 47×47×60 Å

Nearest PDB structures (foldseek):
  6h7w-assembly1_M  TM=2.891E-01  e=4.808E+00  Thermochaetoides thermophila DSM 1495
  5c5b-assembly2_C  TM=2.767E-01  e=8.809E+00  Homo sapiens

Foldseek 3Di:
DVVVVVVVCVVPPPDDDPLNVQLVVLVVQLVVLVVLLVCLVVLDQDDPDDPDPQGGDLVSLVSNLVSVLSNLVSLLSNLVSQQSCCCVHPNVVVDDPLLVVLNVQLVVLSVQLNVQSVQQSVPDDPPDDTPDDPVSNVVSVVSNVVSVVCSVVRGDDGDDDDPDPPPDDPVNVVVVVD

Organism: NCBI:txid327968